Protein AF-A0A6L7CKC7-F1 (afdb_monomer)

Nearest PDB structures (foldseek):
  1kqf-assembly1_A  TM=9.966E-01  e=2.254E-31  Escherichia coli
  8rcb-assembly1_A  TM=9.255E-01  e=4.223E-20  Nitratidesulfovibrio vulgaris str. Hildenborough
  8cm4-assembly2_C  TM=9.228E-01  e=5.880E-20  Nitratidesulfovibrio vulgaris str. Hildenborough
  8cm7-assembly1_A  TM=9.023E-01  e=2.038E-20  Nitratidesulfovibrio vulgaris str. Hildenborough
  1h0h-assembly2_K  TM=8.944E-01  e=2.881E-19  Megalodesulfovibrio gigas

Structure (mmCIF, N/CA/C/O backbone):
data_AF-A0A6L7CKC7-F1
#
_entry.id   AF-A0A6L7CKC7-F1
#
loop_
_atom_site.group_PDB
_atom_site.id
_atom_site.type_symbol
_atom_site.label_atom_id
_atom_site.label_alt_id
_atom_site.label_comp_id
_atom_site.label_asym_id
_atom_site.label_entity_id
_atom_site.label_seq_id
_atom_site.pdbx_PDB_ins_code
_atom_site.Cartn_x
_atom_site.Cartn_y
_atom_site.Cartn_z
_atom_site.occupancy
_atom_site.B_iso_or_equiv
_atom_site.auth_seq_id
_atom_site.auth_comp_id
_atom_site.auth_asym_id
_atom_site.auth_atom_id
_atom_site.pdbx_PDB_model_num
ATOM 1 N N . LEU A 1 1 ? 11.667 -8.398 -21.902 1.00 97.88 1 LEU A N 1
ATOM 2 C CA . LEU A 1 1 ? 11.825 -8.465 -20.432 1.00 97.88 1 LEU A CA 1
ATOM 3 C C . LEU A 1 1 ? 12.044 -7.050 -19.917 1.00 97.88 1 LEU A C 1
ATOM 5 O O . LEU A 1 1 ? 12.868 -6.344 -20.479 1.00 97.88 1 LEU A O 1
ATOM 9 N N . VAL A 1 2 ? 11.316 -6.641 -18.880 1.00 98.56 2 VAL A N 1
ATOM 10 C CA . VAL A 1 2 ? 11.579 -5.391 -18.152 1.00 98.56 2 VAL A CA 1
ATOM 11 C C . VAL A 1 2 ? 11.921 -5.775 -16.718 1.00 98.56 2 VAL A C 1
ATOM 13 O O . VAL A 1 2 ? 11.152 -6.506 -16.098 1.00 98.56 2 VAL A O 1
ATOM 16 N N . THR A 1 3 ? 13.068 -5.329 -16.214 1.00 98.50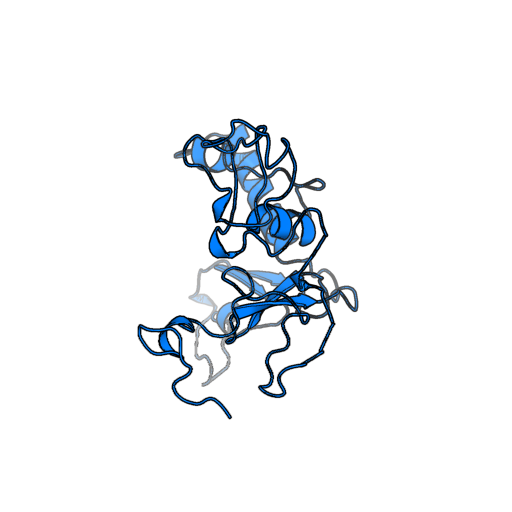 3 THR A N 1
ATOM 17 C CA . THR A 1 3 ? 13.467 -5.499 -14.810 1.00 98.50 3 THR A CA 1
ATOM 18 C C . THR A 1 3 ? 13.533 -4.135 -14.139 1.00 98.50 3 THR A C 1
ATOM 20 O O . THR A 1 3 ? 14.127 -3.215 -14.706 1.00 98.50 3 THR A O 1
ATOM 23 N N . ILE A 1 4 ? 12.950 -4.025 -12.949 1.00 98.75 4 ILE A N 1
ATOM 24 C CA . ILE A 1 4 ? 12.960 -2.828 -12.105 1.00 98.75 4 ILE A CA 1
ATOM 25 C C . ILE A 1 4 ? 13.600 -3.254 -10.786 1.00 98.75 4 ILE A C 1
ATOM 27 O O . ILE A 1 4 ? 13.069 -4.150 -10.135 1.00 98.75 4 ILE A O 1
ATOM 31 N N . ASP A 1 5 ? 14.781 -2.723 -10.478 1.00 98.69 5 ASP A N 1
ATOM 32 C CA . ASP A 1 5 ? 15.556 -3.123 -9.298 1.00 98.69 5 ASP A CA 1
ATOM 33 C C . ASP A 1 5 ? 16.598 -2.037 -8.951 1.00 98.69 5 ASP A C 1
ATOM 35 O O . ASP A 1 5 ? 17.161 -1.429 -9.876 1.00 98.69 5 ASP A O 1
ATOM 39 N N . PRO A 1 6 ? 16.904 -1.789 -7.661 1.00 98.44 6 PRO A N 1
ATOM 40 C CA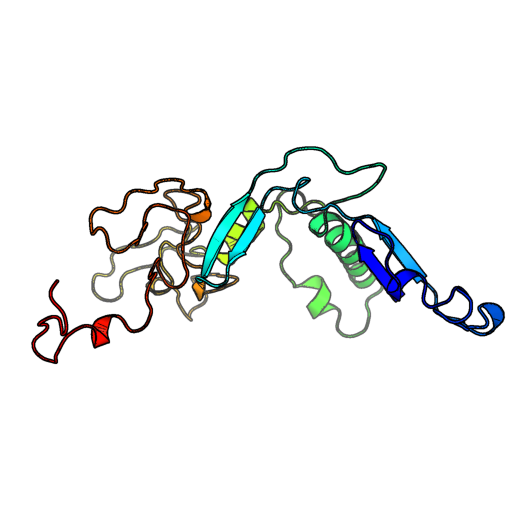 . PRO A 1 6 ? 18.003 -0.902 -7.271 1.00 98.44 6 PRO A CA 1
ATOM 41 C C . PRO A 1 6 ? 19.392 -1.497 -7.550 1.00 98.44 6 PRO A C 1
ATOM 43 O O . PRO A 1 6 ? 20.401 -0.791 -7.488 1.00 98.44 6 PRO A O 1
ATOM 46 N N . LEU A 1 7 ? 19.478 -2.797 -7.841 1.00 98.38 7 LEU A N 1
ATOM 47 C CA . LEU A 1 7 ? 20.713 -3.532 -8.069 1.00 98.38 7 LEU A CA 1
ATOM 48 C C . LEU A 1 7 ? 20.710 -4.260 -9.412 1.00 98.38 7 LEU A C 1
ATOM 50 O O . LEU A 1 7 ? 19.709 -4.429 -10.107 1.00 98.38 7 LEU A O 1
ATOM 54 N N . ASN A 1 8 ? 21.899 -4.721 -9.788 1.00 96.75 8 ASN A N 1
ATOM 55 C CA . ASN A 1 8 ? 22.028 -5.634 -10.903 1.00 96.75 8 ASN A CA 1
ATOM 56 C C . ASN A 1 8 ? 21.730 -7.066 -10.440 1.00 96.75 8 ASN A C 1
ATOM 58 O O . ASN A 1 8 ? 22.310 -7.515 -9.456 1.00 96.75 8 ASN A O 1
ATOM 62 N N . THR A 1 9 ? 20.875 -7.785 -11.168 1.00 98.38 9 THR A N 1
ATOM 63 C CA . THR A 1 9 ? 20.434 -9.142 -10.800 1.00 98.38 9 THR A CA 1
ATOM 64 C C . THR A 1 9 ? 20.727 -10.154 -11.899 1.00 98.38 9 THR A C 1
ATOM 66 O O . THR A 1 9 ? 20.792 -9.802 -13.084 1.00 98.38 9 THR A O 1
ATOM 69 N N . GLU A 1 10 ? 20.856 -11.428 -11.535 1.00 98.31 10 GLU A N 1
ATOM 70 C CA . GLU A 1 10 ? 21.067 -12.540 -12.467 1.00 98.31 10 GLU A CA 1
ATOM 71 C C . GLU A 1 10 ? 19.954 -12.591 -13.519 1.00 98.31 10 GLU A C 1
ATOM 73 O O . GLU A 1 10 ? 20.234 -12.700 -14.710 1.00 98.31 10 GLU A O 1
ATOM 78 N N . THR A 1 11 ? 18.696 -12.386 -13.114 1.00 98.56 11 THR A N 1
ATOM 79 C CA . THR A 1 11 ? 17.549 -12.313 -14.033 1.00 98.56 11 THR A CA 1
ATOM 80 C C . THR A 1 11 ? 17.728 -11.233 -15.099 1.00 98.56 11 THR A C 1
ATOM 82 O O . THR A 1 11 ? 17.408 -11.468 -16.261 1.00 98.56 11 THR A O 1
ATOM 85 N N . SER A 1 12 ? 18.261 -10.056 -14.754 1.00 97.94 12 SER A N 1
ATOM 86 C CA . SER A 1 12 ? 18.478 -8.977 -15.733 1.00 97.94 12 SER A CA 1
ATOM 87 C C . SER A 1 12 ? 19.626 -9.257 -16.717 1.00 97.94 12 SER A C 1
ATOM 89 O O . SER A 1 12 ? 19.651 -8.693 -17.814 1.00 97.94 12 SER A O 1
ATOM 91 N N . ASN A 1 13 ? 20.547 -10.160 -16.360 1.00 98.06 13 ASN A N 1
ATOM 92 C CA . ASN A 1 13 ? 21.709 -10.535 -17.173 1.00 98.06 13 ASN A CA 1
ATOM 93 C C . ASN A 1 13 ? 21.667 -11.998 -17.628 1.00 98.06 13 ASN A C 1
ATOM 95 O O . ASN A 1 13 ? 22.692 -12.523 -18.048 1.00 98.06 13 ASN A O 1
ATOM 99 N N . PHE A 1 14 ? 20.500 -12.654 -17.608 1.00 98.31 14 PHE A N 1
ATOM 100 C CA . PHE A 1 14 ? 20.374 -14.072 -17.978 1.00 98.31 14 PHE A CA 1
ATOM 101 C C . PHE A 1 14 ? 20.920 -14.377 -19.386 1.00 98.31 14 PHE A C 1
ATOM 103 O O . PHE A 1 14 ? 21.292 -15.508 -19.688 1.00 98.31 14 PHE A O 1
ATOM 110 N N . TRP A 1 15 ? 20.960 -13.359 -20.250 1.00 98.19 15 TRP A N 1
ATOM 111 C CA . TRP A 1 15 ? 21.452 -13.423 -21.620 1.00 98.19 15 TRP A CA 1
ATOM 112 C C . TRP A 1 15 ? 22.981 -13.334 -21.745 1.00 98.19 15 TRP A C 1
ATOM 114 O O . TRP A 1 15 ? 23.503 -13.596 -22.827 1.00 98.19 15 TRP A O 1
ATOM 124 N N . GLN A 1 16 ? 23.707 -12.965 -20.685 1.00 98.25 16 GLN A N 1
ATOM 125 C CA . GLN A 1 16 ? 25.168 -12.841 -20.668 1.00 98.25 16 GLN A CA 1
ATOM 126 C C . GLN A 1 16 ? 25.823 -14.138 -20.198 1.00 98.25 16 GLN A C 1
ATOM 128 O O . GLN A 1 16 ? 25.405 -14.728 -19.203 1.00 98.25 16 GLN A O 1
ATOM 133 N N . ASN A 1 17 ? 26.883 -14.566 -20.882 1.00 98.25 17 ASN A N 1
ATOM 134 C CA . ASN A 1 17 ? 27.680 -15.702 -20.433 1.00 98.25 17 ASN A CA 1
ATOM 135 C C . ASN A 1 17 ? 28.517 -15.330 -19.195 1.00 98.25 17 ASN A C 1
ATOM 137 O O . ASN A 1 17 ? 29.247 -14.339 -19.225 1.00 98.25 17 ASN A O 1
ATOM 141 N N . HIS A 1 18 ? 28.455 -16.152 -18.146 1.00 97.94 18 HIS A N 1
ATOM 142 C CA . HIS A 1 18 ? 29.279 -16.022 -16.937 1.00 97.94 18 HIS A CA 1
ATOM 143 C C . HIS A 1 18 ? 30.016 -17.332 -16.594 1.00 97.94 18 HIS A C 1
ATOM 145 O O . HIS A 1 18 ? 30.118 -17.719 -15.429 1.00 97.94 18 HIS A O 1
ATOM 151 N N . GLY A 1 19 ? 30.527 -18.038 -17.609 1.00 97.62 19 GLY A N 1
ATOM 152 C CA . GLY A 1 19 ? 31.180 -19.339 -17.441 1.00 97.62 19 GLY A CA 1
ATOM 153 C C . GLY A 1 19 ? 30.219 -20.385 -16.873 1.00 97.62 19 GLY A C 1
ATOM 154 O O . GLY A 1 19 ? 29.032 -20.361 -17.183 1.00 97.62 19 GLY A O 1
ATOM 155 N N . GLU A 1 20 ? 30.712 -21.262 -15.996 1.00 97.31 20 GLU A N 1
ATOM 156 C CA . GLU A 1 20 ? 29.914 -22.338 -15.378 1.00 97.31 20 GLU A CA 1
ATOM 157 C C . GLU A 1 20 ? 28.688 -21.830 -14.595 1.00 97.31 20 GLU A C 1
ATOM 159 O O . GLU A 1 20 ? 27.729 -22.571 -14.396 1.00 97.31 20 GLU A O 1
ATOM 164 N N . LEU A 1 21 ? 28.694 -20.564 -14.164 1.00 97.31 21 LEU A N 1
ATOM 165 C CA . LEU A 1 21 ? 27.592 -19.962 -13.411 1.00 97.31 21 LEU A CA 1
ATOM 166 C C . LEU A 1 21 ? 26.420 -19.528 -14.307 1.00 97.31 21 LEU A C 1
ATOM 168 O O . LEU A 1 21 ? 25.300 -19.416 -13.815 1.00 97.31 21 LEU A O 1
ATOM 172 N N . ASN A 1 22 ? 26.664 -19.282 -15.601 1.00 98.25 22 ASN A N 1
ATOM 173 C CA . ASN A 1 22 ? 25.624 -19.044 -16.606 1.00 98.25 22 ASN A CA 1
ATOM 174 C C . ASN A 1 22 ? 26.180 -19.298 -18.018 1.00 98.25 22 ASN A C 1
ATOM 176 O O . ASN A 1 22 ? 26.567 -18.364 -18.729 1.00 98.25 22 ASN A O 1
ATOM 180 N N . GLU A 1 23 ? 26.264 -20.565 -18.419 1.00 97.94 23 GLU A N 1
ATOM 181 C CA . GLU A 1 23 ? 26.871 -20.959 -19.692 1.00 97.94 23 GLU A CA 1
ATOM 182 C C . GLU A 1 23 ? 25.868 -20.813 -20.852 1.00 97.94 23 GLU A C 1
ATOM 184 O O . GLU A 1 23 ? 25.226 -21.770 -21.284 1.00 97.94 23 GLU A O 1
ATOM 189 N N . VAL A 1 24 ? 25.709 -19.583 -21.352 1.00 98.25 24 VAL A N 1
ATOM 190 C CA . VAL A 1 24 ? 24.792 -19.242 -22.456 1.00 98.25 24 VAL A CA 1
ATOM 191 C C . VAL A 1 24 ? 25.519 -18.656 -23.667 1.00 98.25 24 VAL A C 1
ATOM 193 O O . VAL A 1 24 ? 26.603 -18.090 -23.549 1.00 98.25 24 VAL A O 1
ATOM 196 N N . ASP A 1 25 ? 24.906 -18.755 -24.845 1.00 98.12 25 ASP A N 1
ATOM 197 C CA . ASP A 1 25 ? 25.359 -18.086 -26.070 1.00 98.12 25 ASP A CA 1
ATOM 198 C C . ASP A 1 25 ? 24.459 -16.877 -26.349 1.00 98.12 25 ASP A C 1
ATOM 200 O O . ASP A 1 25 ? 23.350 -17.023 -26.872 1.00 98.12 25 ASP A O 1
ATOM 204 N N . SER A 1 26 ? 24.936 -15.679 -25.998 1.00 97.88 26 SER A N 1
ATOM 205 C CA . SER A 1 26 ? 24.170 -14.433 -26.119 1.00 97.88 26 SER A CA 1
ATOM 206 C C . SER A 1 26 ? 23.656 -14.181 -27.538 1.00 97.88 26 SER A C 1
ATOM 208 O O . SER A 1 26 ? 22.572 -13.629 -27.699 1.00 97.88 26 SER A O 1
ATOM 210 N N . SER A 1 27 ? 24.377 -14.630 -28.574 1.00 98.12 27 SER A N 1
ATOM 211 C CA . SER A 1 27 ? 23.975 -14.420 -29.974 1.00 98.12 27 SER A CA 1
ATOM 212 C C . SER A 1 27 ? 22.686 -15.159 -30.352 1.00 98.12 27 SER A C 1
ATOM 214 O O . SER A 1 27 ? 21.996 -14.776 -31.297 1.00 98.12 27 SER A O 1
ATOM 216 N N . LYS A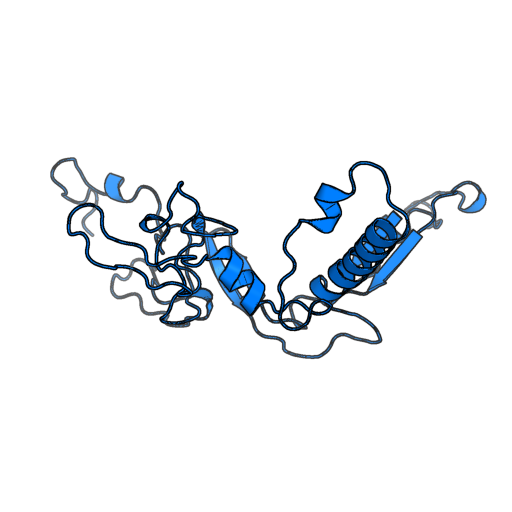 1 28 ? 22.331 -16.203 -29.593 1.00 98.56 28 LYS A N 1
ATOM 217 C CA . LYS A 1 28 ? 21.124 -17.009 -29.803 1.00 98.56 28 LYS A CA 1
ATOM 218 C C . LYS A 1 28 ? 19.924 -16.509 -29.001 1.00 98.56 28 LYS A C 1
ATOM 220 O O . LYS A 1 28 ? 18.818 -17.000 -29.215 1.00 98.56 28 LYS A O 1
ATOM 225 N N . ILE A 1 29 ? 20.102 -15.524 -28.122 1.00 98.56 29 ILE A N 1
ATOM 226 C CA . ILE A 1 29 ? 19.041 -15.009 -27.253 1.00 98.56 29 ILE A CA 1
ATOM 227 C C . ILE A 1 29 ? 18.474 -13.727 -27.860 1.00 98.56 29 ILE A C 1
ATOM 229 O O . ILE A 1 29 ? 19.135 -12.698 -27.903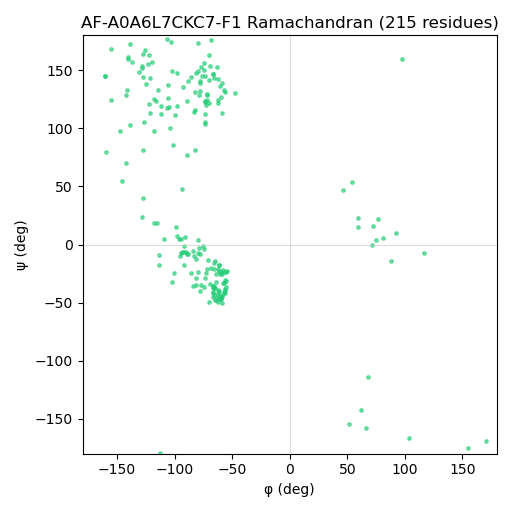 1.00 98.56 29 ILE A O 1
ATOM 233 N N . GLN A 1 30 ? 17.227 -13.798 -28.326 1.00 98.44 30 GLN A N 1
ATOM 234 C CA . GLN A 1 30 ? 16.556 -12.699 -29.040 1.00 98.44 30 GLN A CA 1
ATOM 235 C C . GLN A 1 30 ? 15.698 -11.808 -28.128 1.00 98.44 30 GLN A C 1
ATOM 237 O O . GLN A 1 30 ? 14.964 -10.945 -28.602 1.00 98.44 30 GLN A O 1
ATOM 242 N N . THR A 1 31 ? 15.727 -12.041 -26.816 1.00 98.69 31 THR A N 1
ATOM 243 C CA . THR A 1 31 ? 14.909 -11.296 -25.858 1.00 98.69 31 THR A CA 1
ATOM 244 C C . THR A 1 31 ? 15.404 -9.859 -25.737 1.00 98.69 31 THR A C 1
ATOM 246 O O . THR A 1 31 ? 16.534 -9.627 -25.322 1.00 98.69 31 THR A O 1
ATOM 249 N N . GLU A 1 32 ? 14.536 -8.888 -26.007 1.00 98.75 32 GLU A N 1
ATOM 250 C CA . GLU A 1 32 ? 14.800 -7.487 -25.674 1.00 98.75 32 GLU A CA 1
ATOM 251 C C . GLU A 1 32 ? 14.712 -7.287 -24.152 1.00 98.75 32 GLU A C 1
ATOM 253 O O . GLU A 1 32 ? 13.730 -7.700 -23.520 1.00 98.75 32 GLU A O 1
ATOM 258 N N . VAL A 1 33 ? 15.739 -6.682 -23.548 1.00 98.44 33 VAL A N 1
ATOM 259 C CA . VAL A 1 33 ? 15.832 -6.472 -22.096 1.00 98.44 33 VAL A CA 1
ATOM 260 C C . VAL A 1 33 ? 15.975 -4.985 -21.781 1.00 98.44 33 VAL A C 1
ATOM 262 O O . VAL A 1 33 ? 16.948 -4.353 -22.182 1.00 98.44 33 VAL A O 1
ATOM 265 N N . PHE A 1 34 ? 15.034 -4.450 -21.002 1.00 98.62 34 PHE A N 1
ATOM 266 C CA . PHE A 1 34 ? 15.116 -3.120 -20.399 1.00 98.62 34 PHE A CA 1
ATOM 267 C C . PHE A 1 34 ? 15.403 -3.263 -18.905 1.00 98.62 34 PHE A C 1
ATOM 269 O O . PHE A 1 34 ? 14.658 -3.948 -18.202 1.00 98.62 34 PHE A O 1
ATOM 276 N N . ARG A 1 35 ? 16.457 -2.604 -18.415 1.00 98.44 35 ARG A N 1
ATOM 277 C CA . ARG A 1 35 ? 16.793 -2.548 -16.987 1.00 98.44 35 ARG A CA 1
ATOM 278 C C . ARG A 1 35 ? 16.594 -1.126 -16.480 1.00 98.44 35 ARG A C 1
ATOM 280 O O . ARG A 1 35 ? 17.304 -0.221 -16.914 1.00 98.44 35 ARG A O 1
ATOM 287 N N . LEU A 1 36 ? 15.607 -0.941 -15.611 1.00 98.62 36 LEU A N 1
ATOM 288 C CA . LEU A 1 36 ? 15.198 0.353 -15.077 1.00 98.62 36 LEU A CA 1
ATOM 289 C C . LEU A 1 36 ? 15.664 0.443 -13.614 1.00 98.62 36 LEU A C 1
ATOM 291 O O . LEU A 1 36 ? 15.246 -0.396 -12.817 1.00 98.62 36 LEU A O 1
ATOM 295 N N . PRO A 1 37 ? 16.553 1.386 -13.261 1.00 98.62 37 PRO A N 1
ATOM 296 C CA . PRO A 1 37 ? 17.046 1.505 -11.895 1.00 98.62 37 PRO A CA 1
ATOM 297 C C . PRO A 1 37 ? 15.959 2.094 -10.991 1.00 98.62 37 PRO A C 1
ATOM 299 O O . PRO A 1 37 ? 15.465 3.188 -11.275 1.00 98.62 37 PRO A O 1
ATOM 302 N N . SER A 1 38 ? 15.606 1.382 -9.921 1.00 98.75 38 SER A N 1
ATOM 303 C CA . SER A 1 38 ? 14.702 1.890 -8.885 1.00 98.75 38 SER A CA 1
ATOM 304 C C . SER A 1 38 ? 15.446 2.311 -7.617 1.00 98.75 38 SER A C 1
ATOM 306 O O . SER A 1 38 ? 16.663 2.157 -7.494 1.00 98.75 38 SER A O 1
ATOM 308 N N . THR A 1 39 ? 14.701 2.894 -6.695 1.00 98.69 39 THR A N 1
ATOM 309 C CA . THR A 1 39 ? 15.075 3.195 -5.311 1.00 98.69 39 THR A CA 1
ATOM 310 C C . THR A 1 39 ? 15.202 1.935 -4.447 1.00 98.69 39 THR A C 1
ATOM 312 O O . THR A 1 39 ? 14.686 0.859 -4.755 1.00 98.69 39 THR A O 1
ATOM 315 N N . CYS A 1 40 ? 15.870 2.073 -3.302 1.00 98.44 40 CYS A N 1
ATOM 316 C CA . CYS A 1 40 ? 15.806 1.120 -2.196 1.00 98.44 40 CYS A CA 1
ATOM 317 C C . CYS A 1 40 ? 14.992 1.670 -1.007 1.00 98.44 40 CYS A C 1
ATOM 319 O O . CYS A 1 40 ? 14.583 2.828 -0.978 1.00 98.44 40 CYS A O 1
ATOM 321 N N . PHE A 1 41 ? 14.805 0.851 0.036 1.00 97.94 41 PHE A N 1
ATOM 322 C CA . PHE A 1 41 ? 13.994 1.190 1.220 1.00 97.94 41 PHE A CA 1
ATOM 323 C C . PHE A 1 41 ? 14.387 2.497 1.940 1.00 97.94 41 PHE A C 1
ATOM 325 O O . PHE A 1 41 ? 13.591 3.039 2.702 1.00 97.94 41 PHE A O 1
ATOM 332 N N . ALA A 1 42 ? 15.628 2.965 1.777 1.00 98.44 42 ALA A N 1
ATOM 333 C CA . ALA A 1 42 ? 16.139 4.167 2.435 1.00 98.44 42 ALA A CA 1
ATOM 334 C C . ALA A 1 42 ? 15.869 5.455 1.637 1.00 98.44 42 ALA A C 1
ATOM 336 O O . ALA A 1 42 ? 16.129 6.551 2.137 1.00 98.44 42 ALA A O 1
ATOM 337 N N . GLU A 1 43 ? 15.375 5.340 0.406 1.00 98.56 43 GLU A N 1
ATOM 338 C CA . GLU A 1 43 ? 15.275 6.440 -0.560 1.00 98.56 43 GLU A CA 1
ATOM 339 C C . GLU A 1 43 ? 13.826 6.890 -0.796 1.00 98.56 43 GLU A C 1
ATOM 341 O O . GLU A 1 43 ? 13.569 7.803 -1.581 1.00 98.56 43 GLU A O 1
ATOM 346 N N . GLU A 1 44 ? 12.886 6.308 -0.046 1.00 97.94 44 GLU A N 1
ATOM 347 C CA . GLU A 1 44 ? 11.457 6.602 -0.089 1.00 97.94 44 GLU A CA 1
ATOM 348 C C . GLU A 1 44 ? 10.834 6.612 1.310 1.00 97.94 44 GLU A C 1
ATOM 350 O O . GLU A 1 44 ? 11.365 6.061 2.274 1.00 97.94 44 GLU A O 1
ATOM 355 N N . ASN A 1 45 ? 9.681 7.263 1.424 1.00 97.50 45 ASN A N 1
ATOM 356 C CA . ASN A 1 45 ? 8.742 7.091 2.526 1.00 97.50 45 ASN A CA 1
ATOM 357 C C . ASN A 1 45 ? 7.641 6.122 2.099 1.00 97.50 45 ASN A C 1
ATOM 359 O O . ASN A 1 45 ? 7.224 6.107 0.946 1.00 97.50 45 ASN A O 1
ATOM 363 N N . GLY A 1 46 ? 7.124 5.342 3.041 1.00 98.44 46 GLY A N 1
ATOM 364 C CA . GLY A 1 46 ? 6.088 4.360 2.753 1.00 98.44 46 GLY A CA 1
ATOM 365 C C . GLY A 1 46 ? 5.823 3.443 3.932 1.00 98.44 46 GLY A C 1
ATOM 366 O O . GLY A 1 46 ? 6.302 3.672 5.044 1.00 98.44 46 GLY A O 1
ATOM 367 N N . SER A 1 47 ? 5.056 2.380 3.696 1.00 98.69 47 SER A N 1
ATOM 368 C CA . SER A 1 47 ? 4.747 1.390 4.729 1.00 98.69 47 SER A CA 1
ATOM 369 C C . SER A 1 47 ? 5.052 -0.027 4.278 1.00 98.69 47 SER A C 1
ATOM 371 O O . SER A 1 47 ? 4.827 -0.383 3.126 1.00 98.69 47 SER A O 1
ATOM 373 N N . ILE A 1 48 ? 5.522 -0.844 5.218 1.00 98.75 48 ILE A N 1
ATOM 374 C CA . ILE A 1 48 ? 5.680 -2.290 5.045 1.00 98.75 48 ILE A CA 1
ATOM 375 C C . ILE A 1 48 ? 4.998 -3.023 6.197 1.00 98.75 48 ILE A C 1
ATOM 377 O O . ILE A 1 48 ? 4.890 -2.499 7.310 1.00 98.75 48 ILE A O 1
ATOM 381 N N . VAL A 1 49 ? 4.536 -4.245 5.932 1.00 98.75 49 VAL A N 1
ATOM 382 C CA . VAL A 1 49 ? 3.823 -5.071 6.911 1.00 98.75 49 VAL A CA 1
ATOM 383 C C . VAL A 1 49 ? 4.739 -6.172 7.422 1.00 98.75 49 VAL A C 1
ATOM 385 O O . VAL A 1 49 ? 5.179 -7.019 6.649 1.00 98.75 49 VAL A O 1
ATOM 388 N N . ASN A 1 50 ? 5.021 -6.189 8.725 1.00 98.75 50 ASN A N 1
ATOM 389 C CA . ASN A 1 50 ? 5.816 -7.269 9.314 1.00 98.75 50 ASN A CA 1
ATOM 390 C C . ASN A 1 50 ? 4.977 -8.539 9.569 1.00 98.75 50 ASN A C 1
ATOM 392 O O . ASN A 1 50 ? 3.748 -8.537 9.476 1.00 98.75 50 ASN A O 1
ATOM 396 N N . SER A 1 51 ? 5.636 -9.625 9.985 1.00 98.69 51 SER A N 1
ATOM 397 C CA . SER A 1 51 ? 4.964 -10.898 10.302 1.00 98.69 51 SER A CA 1
ATOM 398 C C . SER A 1 51 ? 3.918 -10.791 11.425 1.00 98.69 51 SER A C 1
ATOM 400 O O . SER A 1 51 ? 2.998 -11.603 11.489 1.00 98.69 51 SER A O 1
ATOM 402 N N . GLY A 1 52 ? 4.039 -9.793 12.305 1.00 98.62 52 GLY A N 1
ATOM 403 C CA . GLY A 1 52 ? 3.067 -9.483 13.356 1.00 98.62 52 GLY A CA 1
ATOM 404 C C . GLY A 1 52 ? 1.844 -8.703 12.866 1.00 98.62 52 GLY A C 1
ATOM 405 O O . GLY A 1 52 ? 0.998 -8.353 13.689 1.00 98.62 52 G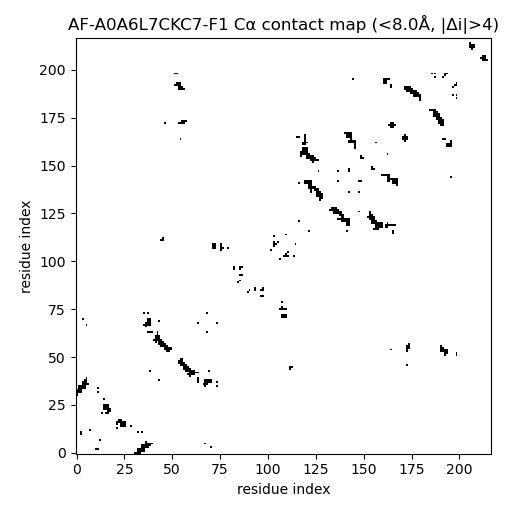LY A O 1
ATOM 406 N N . ARG A 1 53 ? 1.738 -8.452 11.551 1.00 98.81 53 ARG A N 1
ATOM 407 C CA . ARG A 1 53 ? 0.697 -7.660 10.871 1.00 98.81 53 ARG A CA 1
ATOM 408 C C . ARG A 1 53 ? 0.796 -6.152 11.095 1.00 98.81 53 ARG A C 1
ATOM 410 O O . ARG A 1 53 ? -0.168 -5.437 10.831 1.00 98.81 53 ARG A O 1
ATOM 417 N N . TRP A 1 54 ? 1.930 -5.650 11.581 1.00 98.88 54 TRP A N 1
ATOM 418 C CA . TRP A 1 54 ? 2.105 -4.222 11.844 1.00 98.88 54 TRP A CA 1
ATOM 419 C C . TRP A 1 54 ? 2.465 -3.519 10.543 1.00 98.88 54 TRP A C 1
ATOM 421 O O . TRP A 1 54 ? 3.524 -3.792 9.980 1.00 98.88 54 TRP A O 1
ATOM 431 N N . LEU A 1 55 ? 1.591 -2.622 10.089 1.00 98.88 55 LEU A N 1
ATOM 432 C CA . LEU A 1 55 ? 1.886 -1.631 9.063 1.00 98.88 55 LEU A CA 1
ATOM 433 C C . LEU A 1 55 ? 2.769 -0.576 9.716 1.00 98.88 55 LEU A C 1
ATOM 435 O O . LEU A 1 55 ? 2.316 0.134 10.617 1.00 98.88 55 LEU A O 1
ATOM 439 N N . GLN A 1 56 ? 4.024 -0.504 9.289 1.00 98.88 56 GLN A N 1
ATOM 440 C CA . GLN A 1 56 ? 5.018 0.392 9.866 1.00 98.88 56 GLN A CA 1
ATOM 441 C C . GLN A 1 56 ? 5.468 1.400 8.823 1.00 98.88 56 GLN A C 1
ATOM 443 O O . GLN A 1 56 ? 5.949 1.009 7.758 1.00 98.88 56 GLN A O 1
ATOM 448 N N . TRP A 1 57 ? 5.316 2.681 9.150 1.00 98.88 57 TRP A N 1
ATOM 449 C CA . TRP A 1 57 ? 5.788 3.767 8.305 1.00 98.88 57 TRP A CA 1
ATOM 450 C C . TRP A 1 57 ? 7.304 3.954 8.438 1.00 98.88 57 TRP A C 1
ATOM 452 O O . TRP A 1 57 ? 7.850 3.871 9.542 1.00 98.88 57 TRP A O 1
ATOM 462 N N . HIS A 1 58 ? 7.971 4.234 7.324 1.00 98.81 58 HIS A N 1
ATOM 463 C CA . HIS A 1 58 ? 9.363 4.672 7.272 1.00 98.81 58 HIS A CA 1
ATOM 464 C C . HIS A 1 58 ? 9.483 5.965 6.459 1.00 98.81 58 HIS A C 1
ATOM 466 O O . HIS A 1 58 ? 8.561 6.359 5.744 1.00 98.81 58 HIS A O 1
ATOM 472 N N . TRP A 1 59 ? 10.617 6.645 6.609 1.00 98.69 59 TRP A N 1
ATOM 473 C CA . TRP A 1 59 ? 10.877 7.946 6.003 1.00 98.69 59 TRP A CA 1
ATOM 474 C C . TRP A 1 59 ? 12.112 7.869 5.117 1.00 98.69 59 TRP A C 1
ATOM 476 O O . TRP A 1 59 ? 13.096 7.228 5.492 1.00 98.69 59 TRP A O 1
ATOM 486 N N . LYS A 1 60 ? 12.061 8.594 4.000 1.00 98.50 60 LYS A N 1
ATOM 487 C CA . LYS A 1 60 ? 13.187 8.803 3.097 1.00 98.50 60 LYS A CA 1
ATOM 488 C C . LYS A 1 60 ? 14.377 9.408 3.845 1.00 98.50 60 LYS A C 1
ATOM 490 O O . LYS A 1 60 ? 14.226 10.394 4.567 1.00 98.50 60 LYS A O 1
ATOM 495 N N . GLY A 1 61 ? 15.555 8.820 3.657 1.00 98.44 61 GLY A N 1
ATOM 496 C CA . GLY A 1 61 ? 16.820 9.279 4.231 1.00 98.44 61 GLY A CA 1
ATOM 497 C C . GLY A 1 61 ? 17.717 10.030 3.243 1.00 98.44 61 GLY A C 1
ATOM 498 O O . GLY A 1 61 ? 18.441 10.932 3.659 1.00 98.44 61 GLY A O 1
ATOM 499 N N . ALA A 1 62 ? 17.672 9.679 1.956 1.00 98.12 62 ALA A N 1
ATOM 500 C CA . ALA A 1 62 ? 18.454 10.312 0.892 1.00 98.12 62 ALA A CA 1
ATOM 501 C C . ALA A 1 62 ? 17.771 10.150 -0.476 1.00 98.12 62 ALA A C 1
ATOM 503 O O . ALA A 1 62 ? 16.822 9.383 -0.607 1.00 98.12 62 ALA A O 1
ATOM 504 N N . ASP A 1 63 ? 18.253 10.873 -1.486 1.00 98.19 63 ASP A N 1
ATOM 505 C CA . ASP A 1 63 ? 17.883 10.624 -2.881 1.00 98.19 63 ASP A CA 1
ATOM 506 C C . ASP A 1 63 ? 18.617 9.397 -3.435 1.00 98.19 63 ASP A C 1
ATOM 508 O O . ASP A 1 63 ? 19.724 9.070 -2.998 1.00 98.19 63 ASP A O 1
ATOM 512 N N . ALA A 1 64 ? 18.001 8.742 -4.419 1.00 97.94 64 ALA A N 1
ATOM 513 C CA . ALA A 1 64 ? 18.564 7.575 -5.083 1.00 97.94 64 ALA A CA 1
ATOM 514 C C . ALA A 1 64 ? 19.782 7.933 -5.957 1.00 97.94 64 ALA A C 1
ATOM 516 O O . ALA A 1 64 ? 19.901 9.060 -6.452 1.00 97.94 64 ALA A O 1
ATOM 517 N N . PRO A 1 65 ? 20.712 6.990 -6.187 1.00 97.81 65 PRO A N 1
ATOM 518 C CA . PRO A 1 65 ? 21.904 7.255 -6.978 1.00 97.81 65 PRO A CA 1
ATOM 519 C C . PRO A 1 65 ? 21.596 7.436 -8.474 1.00 97.81 65 PRO A C 1
ATOM 521 O O . PRO A 1 65 ? 20.831 6.693 -9.090 1.00 97.81 65 PRO A O 1
ATOM 524 N N . GLY A 1 66 ? 22.304 8.374 -9.105 1.00 97.81 66 GLY A N 1
ATOM 525 C CA . GLY A 1 66 ? 22.295 8.544 -10.557 1.00 97.81 66 GLY A CA 1
ATOM 526 C C . GLY A 1 66 ? 20.947 9.027 -11.095 1.00 97.81 66 GLY A C 1
ATOM 527 O O . GLY A 1 66 ? 20.570 10.169 -10.866 1.00 97.81 66 GLY A O 1
ATOM 528 N N . ILE A 1 67 ? 20.280 8.173 -11.874 1.00 97.88 67 ILE A N 1
ATOM 529 C CA . ILE A 1 67 ? 18.983 8.457 -12.516 1.00 97.88 67 ILE A CA 1
ATOM 530 C C . ILE A 1 67 ? 17.881 7.501 -12.038 1.00 97.88 67 ILE A C 1
ATOM 532 O O . ILE A 1 67 ? 16.896 7.299 -12.747 1.00 97.88 67 ILE A O 1
ATOM 536 N N . ALA A 1 68 ? 18.095 6.845 -10.894 1.00 98.56 68 ALA A N 1
ATOM 537 C CA . ALA A 1 68 ? 17.099 5.976 -10.289 1.00 98.56 68 ALA A CA 1
ATOM 538 C C . ALA A 1 68 ? 15.840 6.772 -9.918 1.00 98.56 68 ALA A C 1
ATOM 540 O O . ALA A 1 68 ? 15.928 7.924 -9.492 1.00 98.56 68 ALA A O 1
ATOM 541 N N . LEU A 1 69 ? 14.681 6.145 -10.104 1.00 98.31 69 LEU A N 1
ATOM 542 C CA . LEU A 1 69 ? 13.366 6.708 -9.796 1.00 98.31 69 LEU A CA 1
ATOM 543 C C . LEU A 1 69 ? 12.638 5.804 -8.807 1.00 98.31 69 LEU A C 1
ATOM 545 O O . LEU A 1 69 ? 12.989 4.633 -8.665 1.00 98.31 69 LEU A O 1
ATOM 549 N N . THR A 1 70 ? 11.598 6.326 -8.166 1.00 98.44 70 THR A N 1
ATOM 550 C CA . THR A 1 70 ? 10.740 5.490 -7.324 1.00 98.44 70 THR A CA 1
ATOM 551 C C . THR A 1 70 ? 10.030 4.408 -8.142 1.00 98.44 70 THR A C 1
ATOM 553 O O . THR A 1 70 ? 9.740 4.599 -9.331 1.00 98.44 70 THR A O 1
ATOM 556 N N . ASP A 1 71 ? 9.687 3.275 -7.523 1.00 98.69 71 ASP A N 1
ATOM 557 C CA . ASP A 1 71 ? 8.880 2.238 -8.192 1.00 98.69 71 ASP A CA 1
ATOM 558 C C . ASP A 1 71 ? 7.550 2.819 -8.715 1.00 98.69 71 ASP A C 1
ATOM 560 O O . ASP A 1 71 ? 7.106 2.511 -9.829 1.00 98.69 71 ASP A O 1
ATOM 564 N N . GLY A 1 72 ? 6.942 3.721 -7.934 1.00 98.25 72 GLY A N 1
ATOM 565 C CA . GLY A 1 72 ? 5.720 4.440 -8.293 1.00 98.25 72 GLY A CA 1
ATOM 566 C C . GLY A 1 72 ? 5.870 5.285 -9.559 1.00 98.25 72 GLY A C 1
ATOM 567 O O . GLY A 1 72 ? 5.018 5.207 -10.450 1.00 98.25 72 GLY A O 1
ATOM 568 N N . GLU A 1 73 ? 6.955 6.047 -9.696 1.00 98.50 73 GLU A N 1
ATOM 569 C CA . GLU A 1 73 ? 7.232 6.850 -10.894 1.00 98.50 73 GLU A CA 1
ATOM 570 C C . GLU A 1 73 ? 7.499 5.991 -12.131 1.00 98.50 73 GLU A C 1
ATOM 572 O O . GLU A 1 73 ? 6.993 6.292 -13.218 1.00 98.50 73 GLU A O 1
ATOM 577 N N . ILE A 1 74 ? 8.255 4.897 -11.991 1.00 98.75 74 ILE A N 1
ATOM 578 C CA . ILE A 1 74 ? 8.560 3.994 -13.111 1.00 98.75 74 ILE A CA 1
ATOM 579 C C . ILE A 1 74 ? 7.265 3.381 -13.656 1.00 98.75 74 ILE A C 1
ATOM 581 O O . ILE A 1 74 ? 7.002 3.444 -14.865 1.00 98.75 74 ILE A O 1
ATOM 585 N N . LEU A 1 75 ? 6.422 2.838 -12.770 1.00 98.69 75 LEU A N 1
ATOM 586 C CA . LEU A 1 75 ? 5.130 2.264 -13.147 1.00 98.69 75 LEU A CA 1
ATOM 587 C C . LEU A 1 75 ? 4.199 3.321 -13.749 1.00 98.69 75 LEU A C 1
ATOM 589 O O . LEU A 1 75 ? 3.597 3.074 -14.797 1.00 98.69 75 LEU A O 1
ATOM 593 N N . SER A 1 76 ? 4.139 4.517 -13.158 1.00 98.44 76 SER A N 1
ATOM 594 C CA . SER A 1 76 ? 3.353 5.640 -13.687 1.00 98.44 76 SER A CA 1
ATOM 595 C C . SER A 1 76 ? 3.810 6.042 -15.086 1.00 98.44 76 SER A C 1
ATOM 597 O O . SER A 1 76 ? 2.996 6.235 -15.989 1.00 98.44 76 SER A O 1
ATOM 599 N N . GLY A 1 77 ? 5.122 6.123 -15.304 1.00 98.19 77 GLY A N 1
ATOM 600 C CA . GLY A 1 77 ? 5.711 6.475 -16.587 1.00 98.19 77 GLY A CA 1
ATOM 601 C C . GLY A 1 77 ? 5.360 5.482 -17.695 1.00 98.19 77 GLY A C 1
ATOM 602 O O . GLY A 1 77 ? 5.101 5.903 -18.828 1.00 98.19 77 GLY A O 1
ATOM 603 N N . ILE A 1 78 ? 5.341 4.183 -17.393 1.00 98.44 78 ILE A N 1
ATOM 604 C CA . ILE A 1 78 ? 4.913 3.139 -18.337 1.00 98.44 78 ILE A CA 1
ATOM 605 C C . ILE A 1 78 ? 3.401 3.241 -18.569 1.00 98.44 78 ILE A C 1
ATOM 607 O O . ILE A 1 78 ? 2.941 3.299 -19.713 1.00 98.44 78 ILE A O 1
ATOM 611 N N . PHE A 1 79 ? 2.628 3.320 -17.488 1.00 98.31 79 PHE A N 1
ATOM 612 C CA . PHE A 1 79 ? 1.173 3.299 -17.524 1.00 98.31 79 PHE A CA 1
ATOM 613 C C . PHE A 1 79 ? 0.569 4.490 -18.269 1.00 98.31 79 PHE A C 1
ATOM 615 O O . PHE A 1 79 ? -0.289 4.307 -19.132 1.00 98.31 79 PHE A O 1
ATOM 622 N N . LEU A 1 80 ? 1.038 5.710 -18.001 1.00 98.25 80 LEU A N 1
ATOM 623 C CA . LEU A 1 80 ? 0.524 6.921 -18.644 1.00 98.25 80 LEU A CA 1
ATOM 624 C C . LEU A 1 80 ? 0.839 6.958 -20.145 1.00 98.25 80 LEU A C 1
ATOM 626 O O . LEU A 1 80 ? 0.005 7.399 -20.936 1.00 98.25 80 LEU A O 1
ATOM 630 N N . ARG A 1 81 ? 2.009 6.452 -20.561 1.00 98.06 81 ARG A N 1
ATOM 631 C CA . ARG A 1 81 ? 2.359 6.315 -21.986 1.00 98.06 81 ARG A CA 1
ATOM 632 C C . ARG A 1 81 ? 1.473 5.282 -22.676 1.00 98.06 81 ARG A C 1
ATOM 634 O O . ARG A 1 81 ? 0.931 5.576 -23.739 1.00 98.06 81 ARG A O 1
ATOM 641 N N . LEU A 1 82 ? 1.268 4.123 -22.047 1.00 97.56 82 LEU A N 1
ATOM 642 C CA . LEU A 1 82 ? 0.363 3.088 -22.547 1.00 97.56 82 LEU A CA 1
ATOM 643 C C . LEU A 1 82 ? -1.060 3.635 -22.697 1.00 97.56 82 LEU A C 1
ATOM 645 O O . LEU A 1 82 ? -1.662 3.534 -23.761 1.00 97.56 82 LEU A O 1
ATOM 649 N N . ARG A 1 83 ? -1.578 4.285 -21.655 1.00 97.75 83 ARG A N 1
ATOM 650 C CA . ARG A 1 83 ? -2.910 4.891 -21.648 1.00 97.75 83 ARG A CA 1
ATOM 651 C C . ARG A 1 83 ? -3.081 5.930 -22.754 1.00 97.75 83 ARG A C 1
ATOM 653 O O . ARG A 1 83 ? -4.109 5.924 -23.425 1.00 97.75 83 ARG A O 1
ATOM 660 N N . LYS A 1 84 ? -2.073 6.779 -22.983 1.00 98.12 84 LYS A N 1
ATOM 661 C CA . LYS A 1 84 ? -2.067 7.738 -24.095 1.00 98.12 84 LYS A CA 1
ATOM 662 C C . LYS A 1 84 ? -2.156 7.030 -25.450 1.00 98.12 84 LYS A C 1
ATOM 664 O O . LYS A 1 84 ? -2.991 7.408 -26.264 1.00 98.12 84 LYS A O 1
ATOM 669 N N . MET A 1 85 ? -1.360 5.981 -25.668 1.00 98.25 85 MET A N 1
ATOM 670 C CA . MET A 1 85 ? -1.415 5.198 -26.909 1.00 98.25 85 MET A CA 1
ATOM 671 C C . MET A 1 85 ? -2.803 4.592 -27.136 1.00 98.25 85 MET A C 1
ATOM 673 O O . MET A 1 85 ? -3.340 4.720 -28.230 1.00 98.25 85 MET A O 1
ATOM 677 N N . TYR A 1 86 ? -3.414 3.999 -26.106 1.00 98.12 86 TYR A N 1
ATOM 678 C CA . TYR A 1 86 ? -4.772 3.449 -26.193 1.00 98.12 86 TYR A CA 1
ATOM 679 C C . TYR A 1 86 ? -5.827 4.520 -26.493 1.00 98.12 86 TYR A C 1
ATOM 681 O O . TYR A 1 86 ? -6.749 4.269 -27.265 1.00 98.12 86 TYR A O 1
ATOM 689 N N . ALA A 1 87 ? -5.696 5.714 -25.910 1.00 97.75 87 ALA A N 1
ATOM 690 C CA . ALA A 1 87 ? -6.614 6.820 -26.168 1.00 97.75 87 ALA A CA 1
ATOM 691 C C . ALA A 1 87 ? -6.513 7.340 -27.615 1.00 97.75 87 ALA A C 1
ATOM 693 O O . ALA A 1 87 ? -7.524 7.697 -28.211 1.00 97.75 87 ALA A O 1
ATOM 694 N N . GLU A 1 88 ? -5.304 7.378 -28.179 1.00 98.12 88 GLU A N 1
ATOM 695 C CA . GLU A 1 88 ? -5.049 7.902 -29.527 1.00 98.12 88 GLU A CA 1
ATOM 696 C C . GLU A 1 88 ? -5.300 6.869 -30.634 1.00 98.12 88 GLU A C 1
ATOM 698 O O . GLU A 1 88 ? -5.744 7.224 -31.724 1.00 98.12 88 GLU A O 1
ATOM 703 N N . GLN A 1 89 ? -4.991 5.598 -30.376 1.00 97.75 89 GLN A N 1
ATOM 704 C CA . GLN A 1 89 ? -4.914 4.550 -31.401 1.00 97.75 89 GLN A CA 1
ATOM 705 C C . GLN A 1 89 ? -5.998 3.477 -31.239 1.00 97.75 89 GLN A C 1
ATOM 707 O O . GLN A 1 89 ? -6.164 2.627 -32.114 1.00 97.75 89 GLN A O 1
ATOM 712 N N . GLY A 1 90 ? -6.742 3.498 -30.131 1.00 96.44 90 GLY A N 1
ATOM 713 C CA . GLY A 1 90 ? -7.603 2.391 -29.740 1.00 96.44 90 GLY A CA 1
ATOM 714 C C . GLY A 1 90 ? -6.789 1.144 -29.391 1.00 96.44 90 GLY A C 1
ATOM 715 O O . GLY A 1 90 ? -5.614 1.209 -29.033 1.00 96.44 90 GLY A O 1
ATOM 716 N N . GLY A 1 91 ? -7.430 -0.016 -29.473 1.00 95.62 91 GLY A N 1
ATOM 717 C CA . GLY A 1 91 ? -6.796 -1.295 -29.182 1.00 95.62 91 GLY A CA 1
ATOM 718 C C . GLY A 1 91 ? -7.812 -2.341 -28.757 1.00 95.62 91 GLY A C 1
ATOM 719 O O . GLY A 1 91 ? -9.021 -2.105 -28.768 1.00 95.62 91 GLY A O 1
ATOM 720 N N . ALA A 1 92 ? -7.321 -3.512 -28.370 1.00 96.81 92 ALA A N 1
ATOM 721 C CA . ALA A 1 92 ? -8.167 -4.519 -27.755 1.00 96.81 92 ALA A CA 1
ATOM 722 C C . ALA A 1 92 ? -8.551 -4.067 -26.339 1.00 96.81 92 ALA A C 1
ATOM 724 O O . ALA A 1 92 ? -7.676 -3.818 -25.517 1.00 96.81 92 ALA A O 1
ATOM 725 N N . ASN A 1 93 ? -9.854 -4.001 -26.051 1.00 95.06 93 ASN A N 1
ATOM 726 C CA . ASN A 1 93 ? -10.389 -3.721 -24.714 1.00 95.06 93 ASN A CA 1
ATOM 727 C C . ASN A 1 93 ? -9.850 -2.421 -24.055 1.00 95.06 93 ASN A C 1
ATOM 729 O O . ASN A 1 93 ? -9.335 -2.460 -22.934 1.00 95.06 93 ASN A O 1
ATOM 733 N N . PRO A 1 94 ? -9.950 -1.261 -24.737 1.00 96.69 94 PRO A N 1
ATOM 734 C CA . PRO A 1 94 ? -9.345 -0.011 -24.274 1.00 96.69 94 PRO A CA 1
ATOM 735 C C . PRO A 1 94 ? -9.941 0.480 -22.951 1.00 96.69 94 PRO A C 1
ATOM 737 O O . PRO A 1 94 ? -9.227 1.045 -22.123 1.00 96.69 94 PRO A O 1
ATOM 740 N N . ASP A 1 95 ? -11.225 0.212 -22.714 1.00 97.38 95 ASP A N 1
ATOM 741 C CA . ASP A 1 95 ? -11.966 0.702 -21.552 1.00 97.38 95 ASP A CA 1
ATOM 742 C C . ASP A 1 95 ? -11.329 0.287 -20.219 1.00 97.38 95 ASP A C 1
ATOM 744 O O . ASP A 1 95 ? -11.355 1.061 -19.266 1.00 97.38 95 ASP A O 1
ATOM 748 N N . GLN A 1 96 ? -10.699 -0.890 -20.136 1.00 94.56 96 GLN A N 1
ATOM 749 C CA . GLN A 1 96 ? -10.031 -1.331 -18.904 1.00 94.56 96 GLN A CA 1
ATOM 750 C C . GLN A 1 96 ? -8.774 -0.512 -18.582 1.00 94.56 96 GLN A C 1
ATOM 752 O O . GLN A 1 96 ? -8.485 -0.254 -17.415 1.00 94.56 96 GLN A O 1
ATOM 757 N N . VAL A 1 97 ? -8.041 -0.067 -19.605 1.00 95.50 97 VAL A N 1
ATOM 758 C CA . VAL A 1 97 ? -6.848 0.777 -19.438 1.00 95.50 97 VAL A CA 1
ATOM 759 C C . VAL A 1 97 ? -7.251 2.225 -19.163 1.00 95.50 97 VAL A C 1
ATOM 761 O O . VAL A 1 97 ? -6.636 2.901 -18.330 1.00 95.50 97 VAL A O 1
ATOM 764 N N . LEU A 1 98 ? -8.290 2.706 -19.852 1.00 97.31 98 LEU A N 1
ATOM 765 C CA . LEU A 1 98 ? -8.736 4.096 -19.789 1.00 97.31 98 LEU A CA 1
ATOM 766 C C . LEU A 1 98 ? -9.527 4.415 -18.510 1.00 97.31 98 LEU A C 1
ATOM 768 O O . LEU A 1 98 ? -9.361 5.508 -17.974 1.00 97.31 98 LEU A O 1
ATOM 772 N N . ASN A 1 99 ? -10.326 3.476 -17.987 1.00 97.44 99 ASN A N 1
ATOM 773 C CA . ASN A 1 99 ? -11.231 3.734 -16.856 1.00 97.44 99 ASN A CA 1
ATOM 774 C C . ASN A 1 99 ? -10.652 3.397 -15.473 1.00 97.44 99 ASN A C 1
ATOM 776 O O . ASN A 1 99 ? -11.287 3.701 -14.464 1.00 97.44 99 ASN A O 1
ATOM 780 N N . MET A 1 100 ? -9.467 2.783 -15.389 1.00 96.81 100 MET A N 1
ATOM 781 C CA . MET A 1 100 ? -8.789 2.595 -14.101 1.00 96.81 100 MET A CA 1
ATOM 782 C C . MET A 1 100 ? -8.461 3.961 -13.478 1.00 96.81 100 MET A C 1
ATOM 784 O O . MET A 1 100 ? -7.776 4.781 -14.093 1.00 96.81 100 MET A O 1
ATOM 788 N N . THR A 1 101 ? -8.917 4.218 -12.255 1.00 96.12 101 THR A N 1
ATOM 789 C CA . THR A 1 101 ? -8.643 5.485 -11.561 1.00 96.12 101 THR A CA 1
ATOM 790 C C . THR A 1 101 ? -7.138 5.690 -11.364 1.00 96.12 101 THR A C 1
ATOM 792 O O . THR A 1 101 ? -6.428 4.761 -10.996 1.00 96.12 101 THR A O 1
ATOM 795 N N . TRP A 1 102 ? -6.652 6.909 -11.616 1.00 97.38 102 TRP A N 1
ATOM 796 C CA . TRP A 1 102 ? -5.257 7.315 -11.386 1.00 97.38 102 TRP A CA 1
ATOM 797 C C . TRP A 1 102 ? -5.209 8.784 -10.947 1.00 97.38 102 TRP A C 1
ATOM 799 O O . TRP A 1 102 ? -4.612 9.640 -11.600 1.00 97.38 102 TRP A O 1
ATOM 809 N N . ASN A 1 103 ? -5.961 9.094 -9.890 1.00 95.19 103 ASN A N 1
ATOM 810 C CA . ASN A 1 103 ? -6.275 10.461 -9.466 1.00 95.19 103 ASN A CA 1
ATOM 811 C C . ASN A 1 103 ? -5.292 10.975 -8.407 1.00 95.19 103 ASN A C 1
ATOM 813 O O . ASN A 1 103 ? -5.711 11.511 -7.382 1.00 95.19 103 ASN A O 1
ATOM 817 N N . TYR A 1 104 ? -3.999 10.801 -8.666 1.00 98.19 104 TYR A N 1
ATOM 818 C CA . TYR A 1 104 ? -2.931 11.350 -7.834 1.00 98.19 104 TYR A CA 1
ATOM 819 C C . TYR A 1 104 ? -2.684 12.818 -8.178 1.00 98.19 104 TYR A C 1
ATOM 821 O O . TYR A 1 104 ? -2.828 13.221 -9.338 1.00 98.19 104 TYR A O 1
ATOM 829 N N . ALA A 1 105 ? -2.300 13.620 -7.184 1.00 98.06 105 ALA A N 1
ATOM 830 C CA . ALA A 1 105 ? -2.037 15.048 -7.347 1.00 98.06 105 ALA A CA 1
ATOM 831 C C . ALA A 1 105 ? -0.974 15.317 -8.423 1.00 98.06 105 ALA A C 1
ATOM 833 O O . ALA A 1 105 ? -1.124 16.236 -9.233 1.00 98.06 105 ALA A O 1
ATOM 834 N N . ILE A 1 106 ? 0.061 14.475 -8.465 1.00 98.19 106 ILE A N 1
ATOM 835 C CA . ILE A 1 106 ? 1.068 14.435 -9.522 1.00 98.19 106 ILE A CA 1
ATOM 836 C C . ILE A 1 106 ? 0.969 13.054 -10.187 1.00 98.19 106 ILE A C 1
ATOM 838 O O . ILE A 1 106 ? 1.524 12.085 -9.681 1.00 98.19 106 ILE A O 1
ATOM 842 N N . PRO A 1 107 ? 0.266 12.911 -11.328 1.00 97.75 107 PRO A N 1
ATOM 843 C CA . PRO A 1 107 ? -0.026 11.591 -11.898 1.00 97.75 107 PRO A CA 1
ATOM 844 C C . PRO A 1 107 ? 1.198 10.733 -12.239 1.00 97.75 107 PRO A C 1
ATOM 846 O O . PRO A 1 107 ? 1.075 9.513 -12.316 1.00 97.75 107 PRO A O 1
ATOM 849 N N . HIS A 1 108 ? 2.349 11.357 -12.503 1.00 97.56 108 HIS A N 1
ATOM 850 C CA . HIS A 1 108 ? 3.595 10.657 -12.818 1.00 97.56 108 HIS A CA 1
ATOM 851 C C . HIS A 1 108 ? 4.449 10.338 -11.585 1.00 97.56 108 HIS A C 1
ATOM 853 O O . HIS A 1 108 ? 5.422 9.616 -11.742 1.00 97.56 108 HIS A O 1
ATOM 859 N N . GLU A 1 109 ? 4.070 10.830 -10.403 1.00 97.19 109 GLU A N 1
ATOM 860 C CA . GLU A 1 109 ? 4.758 10.636 -9.122 1.00 97.19 109 GLU A CA 1
ATOM 861 C C . GLU A 1 109 ? 3.707 10.474 -7.995 1.00 97.19 109 GLU A C 1
ATOM 863 O O . GLU A 1 109 ? 3.485 11.395 -7.205 1.00 97.19 109 GLU A O 1
ATOM 868 N N . PRO A 1 110 ? 2.966 9.346 -7.946 1.00 98.00 110 PRO A N 1
ATOM 869 C CA . PRO A 1 110 ? 1.989 9.087 -6.889 1.00 98.00 110 PRO A CA 1
ATOM 870 C C . PRO A 1 110 ? 2.656 9.078 -5.513 1.00 98.00 110 PRO A C 1
ATOM 872 O O . PRO A 1 110 ? 3.603 8.322 -5.297 1.00 98.00 110 PRO A O 1
ATOM 875 N N . SER A 1 111 ? 2.150 9.868 -4.563 1.00 98.25 111 SER A N 1
ATOM 876 C CA . SER A 1 111 ? 2.726 9.875 -3.216 1.00 98.25 111 SER A CA 1
ATOM 877 C C . SER A 1 111 ? 2.314 8.641 -2.409 1.00 98.25 111 SER A C 1
ATOM 879 O O . SER A 1 111 ? 1.173 8.167 -2.478 1.00 98.25 111 SER A O 1
ATOM 881 N N . SER A 1 112 ? 3.227 8.146 -1.572 1.00 98.62 112 SER A N 1
ATOM 882 C CA . SER A 1 112 ? 2.956 7.037 -0.650 1.00 98.62 112 SER A CA 1
ATOM 883 C C . SER A 1 112 ? 1.796 7.341 0.299 1.00 98.62 112 SER A C 1
ATOM 885 O O . SER A 1 112 ? 1.043 6.442 0.672 1.00 98.62 112 SER A O 1
ATOM 887 N N . GLU A 1 113 ? 1.628 8.604 0.688 1.00 98.62 113 GLU A N 1
ATOM 888 C CA . GLU A 1 113 ? 0.515 9.077 1.503 1.00 98.62 113 GLU A CA 1
ATOM 889 C C . GLU A 1 113 ? -0.827 8.938 0.777 1.00 98.62 113 GLU A C 1
ATOM 891 O O . GLU A 1 113 ? -1.768 8.395 1.354 1.00 98.62 113 GLU A O 1
ATOM 896 N N . GLU A 1 114 ? -0.930 9.371 -0.484 1.00 98.56 114 GLU A N 1
ATOM 897 C CA . GLU A 1 114 ? -2.161 9.220 -1.272 1.00 98.56 114 GLU A CA 1
ATOM 898 C C . GLU A 1 114 ? -2.548 7.746 -1.426 1.00 98.56 114 GLU A C 1
ATOM 900 O O . GLU A 1 114 ? -3.689 7.378 -1.140 1.00 98.56 114 GLU A O 1
ATOM 905 N N . VAL A 1 115 ? -1.590 6.886 -1.780 1.00 98.62 115 VAL A N 1
ATOM 906 C CA . VAL A 1 115 ? -1.825 5.443 -1.957 1.00 98.62 115 VAL A CA 1
ATOM 907 C C . VAL A 1 115 ? -2.196 4.764 -0.629 1.00 98.62 115 VAL A C 1
ATOM 909 O O . VAL A 1 115 ? -3.069 3.888 -0.585 1.00 98.62 115 VAL A O 1
ATOM 912 N N . ALA A 1 116 ? -1.588 5.175 0.487 1.00 98.81 116 ALA A N 1
ATOM 913 C CA . ALA A 1 116 ? -1.947 4.680 1.814 1.00 98.81 116 ALA A CA 1
ATOM 914 C C . ALA A 1 116 ? -3.364 5.112 2.229 1.00 98.81 116 ALA A C 1
ATOM 916 O O . ALA A 1 116 ? -4.125 4.301 2.763 1.00 98.81 116 ALA A O 1
ATOM 917 N N . MET A 1 117 ? -3.742 6.360 1.943 1.00 98.75 117 MET A N 1
ATOM 918 C CA . MET A 1 117 ? -5.084 6.888 2.194 1.00 98.75 117 MET A CA 1
ATOM 919 C C . MET A 1 117 ? -6.156 6.208 1.323 1.00 98.75 117 MET A C 1
ATOM 921 O O . MET A 1 117 ? -7.273 5.948 1.790 1.00 98.75 117 MET A O 1
ATOM 925 N N . GLU A 1 118 ? -5.824 5.861 0.076 1.00 98.50 118 GLU A N 1
ATOM 926 C CA . GLU A 1 118 ? -6.664 5.031 -0.798 1.00 98.50 118 GLU A CA 1
ATOM 927 C C . GLU A 1 118 ? -6.812 3.606 -0.253 1.00 98.50 118 GLU A C 1
ATOM 929 O O . GLU A 1 118 ? -7.926 3.074 -0.201 1.00 98.50 118 GLU A O 1
ATOM 934 N N . SER A 1 119 ? -5.712 3.012 0.218 1.00 98.69 119 SER A N 1
ATOM 935 C CA . SER A 1 119 ? -5.702 1.682 0.837 1.00 98.69 119 SER A CA 1
ATOM 936 C C . SER A 1 119 ? -6.553 1.635 2.106 1.00 98.69 119 SER A C 1
ATOM 938 O O . SER A 1 119 ? -7.314 0.686 2.280 1.00 98.69 119 SER A O 1
ATOM 940 N N . ASN A 1 120 ? -6.480 2.667 2.956 1.00 98.88 120 ASN A N 1
ATOM 941 C CA . ASN A 1 120 ? -7.338 2.830 4.132 1.00 98.88 120 ASN A CA 1
ATOM 942 C C . ASN A 1 120 ? -8.813 2.995 3.739 1.00 98.88 120 ASN A C 1
ATOM 944 O O . ASN A 1 120 ? -9.698 2.342 4.290 1.00 98.88 120 ASN A O 1
ATOM 948 N N . GLY A 1 121 ? -9.077 3.867 2.769 1.00 98.62 121 GLY A N 1
ATOM 949 C CA . GLY A 1 121 ? -10.409 4.147 2.259 1.00 98.62 121 GLY A CA 1
ATOM 950 C C . GLY A 1 121 ? -11.077 5.386 2.850 1.00 98.62 121 GLY A C 1
ATOM 951 O O . GLY A 1 121 ? -10.725 5.889 3.919 1.00 98.62 121 GLY A O 1
ATOM 952 N N . LYS A 1 122 ? -12.068 5.898 2.120 1.00 98.56 122 LYS A N 1
ATOM 953 C CA . LYS A 1 122 ? -12.798 7.138 2.405 1.00 98.56 122 LYS A CA 1
ATOM 954 C C . LYS A 1 122 ? -14.286 7.006 2.100 1.00 98.56 122 LYS A C 1
ATOM 956 O O . LYS A 1 122 ? -14.711 6.151 1.320 1.00 98.56 122 LYS A O 1
ATOM 961 N N . ALA A 1 123 ? -15.060 7.913 2.676 1.00 98.69 123 ALA A N 1
ATOM 962 C CA . ALA A 1 123 ? -16.461 8.106 2.352 1.00 98.69 123 ALA A CA 1
ATOM 963 C C . ALA A 1 123 ? -16.616 8.911 1.045 1.00 98.69 123 ALA A C 1
ATOM 965 O O . ALA A 1 123 ? -16.040 9.988 0.888 1.00 98.69 123 ALA A O 1
ATOM 966 N N . LEU A 1 124 ? -17.404 8.403 0.099 1.00 98.44 124 LEU A N 1
ATOM 967 C CA . LEU A 1 124 ? -17.765 9.069 -1.162 1.00 98.44 124 LEU A CA 1
ATOM 968 C C . LEU A 1 124 ? -19.066 9.886 -1.043 1.00 98.44 124 LEU A C 1
ATOM 970 O O . LEU A 1 124 ? -19.311 10.793 -1.845 1.00 98.44 124 LEU A O 1
ATOM 974 N N . ALA A 1 125 ? -19.858 9.612 -0.008 1.00 98.50 125 ALA A N 1
ATOM 975 C CA . ALA A 1 125 ? -21.028 10.367 0.433 1.00 98.50 125 ALA A CA 1
ATOM 976 C C . ALA A 1 125 ? -21.043 10.453 1.971 1.00 98.50 125 ALA A C 1
ATOM 978 O O . ALA A 1 125 ? -20.216 9.826 2.625 1.00 98.50 125 ALA A O 1
ATOM 979 N N . ASP A 1 126 ? -21.958 11.228 2.557 1.00 98.31 126 ASP A N 1
ATOM 980 C CA . ASP A 1 126 ? -22.181 11.166 4.007 1.00 98.31 126 ASP A CA 1
ATOM 981 C C . ASP A 1 126 ? -22.663 9.753 4.375 1.00 98.31 126 ASP A C 1
ATOM 983 O O . ASP A 1 126 ? -23.678 9.286 3.861 1.00 98.31 126 ASP A O 1
ATOM 987 N N . ILE A 1 127 ? -21.933 9.076 5.261 1.00 97.62 127 ILE A N 1
ATOM 988 C CA . ILE A 1 127 ? -22.292 7.748 5.761 1.00 97.62 127 ILE A CA 1
ATOM 989 C C . ILE A 1 127 ? -23.160 7.929 6.991 1.00 97.62 127 ILE A C 1
ATOM 991 O O . ILE A 1 127 ? -22.737 8.563 7.960 1.00 97.62 127 ILE A O 1
ATOM 995 N N . THR A 1 128 ? -24.354 7.352 6.972 1.00 95.88 128 THR A N 1
ATOM 996 C CA . THR A 1 128 ? -25.286 7.382 8.098 1.00 95.88 128 THR A CA 1
ATOM 997 C C . THR A 1 128 ? -25.286 6.063 8.861 1.00 95.88 128 THR A C 1
ATOM 999 O O . THR A 1 128 ? -25.022 4.990 8.311 1.00 95.88 128 THR A O 1
ATOM 1002 N N . ASP A 1 129 ? -25.552 6.141 10.159 1.00 92.00 129 ASP A N 1
ATOM 1003 C CA . ASP A 1 129 ? -25.874 4.989 10.991 1.00 92.00 129 ASP A CA 1
ATOM 1004 C C . ASP A 1 129 ? -27.302 4.511 10.655 1.00 92.00 129 ASP A C 1
ATOM 1006 O O . ASP A 1 129 ? -28.242 5.297 10.783 1.00 92.00 129 ASP A O 1
ATOM 1010 N N . PRO A 1 130 ? -27.509 3.245 10.249 1.00 87.44 130 PRO A N 1
ATOM 1011 C CA . PRO A 1 130 ? -28.833 2.732 9.910 1.00 87.44 130 PRO A CA 1
ATOM 1012 C C . PRO A 1 130 ? -29.804 2.702 11.097 1.00 87.44 130 PRO A C 1
ATOM 1014 O O . PRO A 1 130 ? -31.013 2.734 10.887 1.00 87.44 130 PRO A O 1
ATOM 1017 N N . ALA A 1 131 ? -29.300 2.626 12.332 1.00 92.31 131 ALA A N 1
ATOM 1018 C CA . ALA A 1 131 ? -30.127 2.572 13.533 1.00 92.31 131 ALA A CA 1
ATOM 1019 C C . ALA A 1 131 ? -30.620 3.958 13.970 1.00 92.31 131 ALA A C 1
ATOM 1021 O O . ALA A 1 131 ? -31.729 4.080 14.487 1.00 92.31 131 ALA A O 1
ATOM 1022 N N . THR A 1 132 ? -29.806 4.999 13.778 1.00 94.19 132 THR A N 1
ATOM 1023 C CA . THR A 1 132 ? -30.089 6.351 14.296 1.00 94.19 132 THR A CA 1
ATOM 1024 C C . THR A 1 132 ? -30.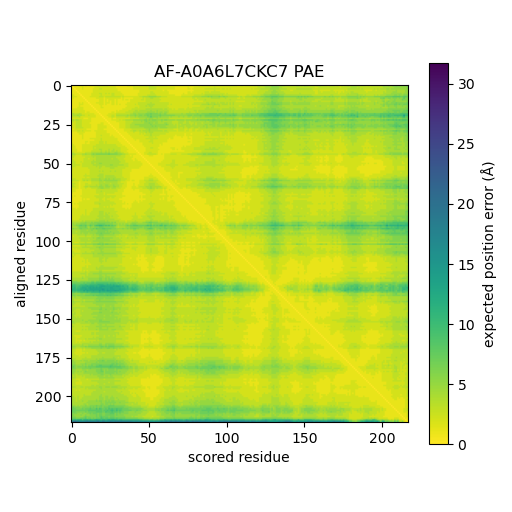342 7.393 13.208 1.00 94.19 132 THR A C 1
ATOM 1026 O O . THR A 1 132 ? -30.880 8.460 13.494 1.00 94.19 132 THR A O 1
ATOM 10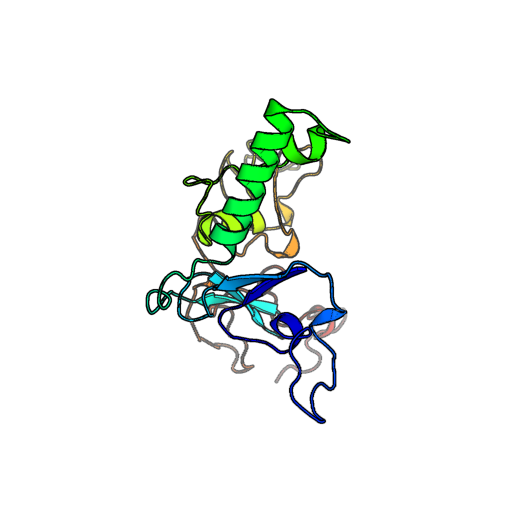29 N N . GLY A 1 133 ? -29.943 7.119 11.965 1.00 93.25 133 GLY A N 1
ATOM 1030 C CA . GLY A 1 133 ? -29.943 8.075 10.856 1.00 93.25 133 GLY A CA 1
ATOM 1031 C C . GLY A 1 133 ? -28.869 9.163 10.963 1.00 93.25 133 GLY A C 1
ATOM 1032 O O . GLY A 1 133 ? -28.774 10.012 10.077 1.00 93.25 133 GLY A O 1
ATOM 1033 N N . ALA A 1 134 ? -28.052 9.165 12.021 1.00 96.06 134 ALA A N 1
ATOM 1034 C CA . ALA A 1 134 ? -27.028 10.180 12.228 1.00 96.06 134 ALA A CA 1
ATOM 1035 C C . ALA A 1 134 ? -25.852 9.984 11.262 1.00 96.06 134 ALA A C 1
ATOM 1037 O O . ALA A 1 134 ? -25.471 8.854 10.963 1.00 96.06 134 ALA A O 1
ATOM 1038 N N . VAL A 1 135 ? -25.243 11.076 10.793 1.00 96.81 135 VAL A N 1
ATOM 1039 C CA . VAL A 1 135 ? -24.028 10.994 9.969 1.00 96.81 135 VAL A CA 1
ATOM 1040 C C . VAL A 1 135 ? -22.840 10.595 10.846 1.00 96.81 135 VAL A C 1
ATOM 1042 O O . VAL A 1 135 ? -22.491 11.327 11.770 1.00 96.81 135 VAL A O 1
ATOM 1045 N N . ILE A 1 136 ? -22.213 9.462 10.529 1.00 96.25 136 ILE A N 1
ATOM 1046 C CA . ILE A 1 136 ? -21.055 8.898 11.240 1.00 96.25 136 ILE A CA 1
ATOM 1047 C C . ILE A 1 136 ? -19.721 9.166 10.537 1.00 96.25 136 ILE A C 1
ATOM 1049 O O . ILE A 1 136 ? -18.688 9.186 11.197 1.00 96.25 136 ILE A O 1
ATOM 1053 N N . VAL A 1 137 ? -19.731 9.390 9.219 1.00 97.81 137 VAL A N 1
ATOM 1054 C CA . VAL A 1 137 ? -18.552 9.812 8.445 1.00 97.81 137 VAL A CA 1
ATOM 1055 C C . VAL A 1 137 ? -19.011 10.801 7.381 1.00 97.81 137 VAL A C 1
ATOM 1057 O O . VAL A 1 137 ? -19.961 10.522 6.651 1.00 97.81 137 VAL A O 1
ATOM 1060 N N . LYS A 1 138 ? -18.370 11.967 7.285 1.00 98.38 138 LYS A N 1
ATOM 1061 C CA . LYS A 1 138 ? -18.714 12.969 6.265 1.00 98.38 138 LYS A CA 1
ATOM 1062 C C . LYS A 1 138 ? -18.094 12.614 4.919 1.00 98.38 138 LYS A C 1
ATOM 1064 O O . LYS A 1 138 ? -16.996 12.059 4.870 1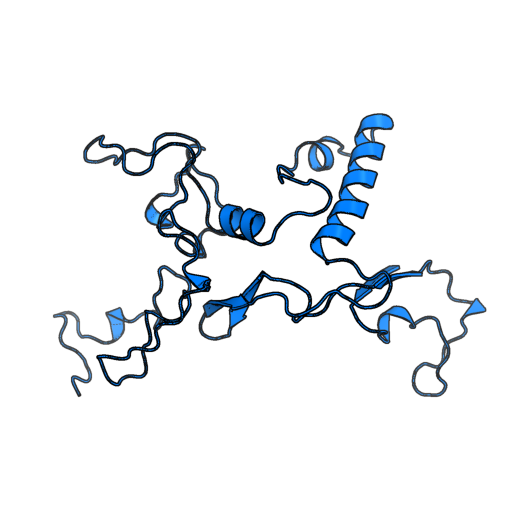.00 98.38 138 LYS A O 1
ATOM 1069 N N . LYS A 1 139 ? -18.754 12.992 3.821 1.00 98.56 139 LYS A N 1
ATOM 1070 C CA . LYS A 1 139 ? -18.201 12.860 2.465 1.00 98.56 139 LYS A CA 1
ATOM 1071 C C . LYS A 1 139 ? -16.766 13.400 2.403 1.00 98.56 139 LYS A C 1
ATOM 1073 O O . LYS A 1 139 ? -16.497 14.521 2.825 1.00 98.56 139 LYS A O 1
ATOM 1078 N N . GLY A 1 140 ? -15.860 12.611 1.834 1.00 97.88 140 GLY A N 1
ATOM 1079 C CA . GLY A 1 140 ? -14.444 12.935 1.665 1.00 97.88 140 GLY A CA 1
ATOM 1080 C C . GLY A 1 140 ? -13.551 12.561 2.850 1.00 97.88 140 GLY A C 1
ATOM 1081 O O . GLY A 1 140 ? -12.337 12.513 2.673 1.00 97.88 140 GLY A O 1
ATOM 1082 N N . GLN A 1 141 ? -14.106 12.257 4.028 1.00 98.56 141 GLN A N 1
ATOM 1083 C CA . GLN A 1 141 ? -13.304 11.843 5.182 1.00 98.56 141 GLN A CA 1
ATOM 1084 C C . GLN A 1 141 ? -12.787 10.410 5.041 1.00 98.56 141 GLN A C 1
ATOM 1086 O O . GLN A 1 141 ? -13.431 9.546 4.440 1.00 98.56 141 GLN A O 1
ATOM 1091 N N . GLN A 1 142 ? -11.624 10.161 5.641 1.00 98.69 142 GLN A N 1
ATOM 1092 C CA . GLN A 1 142 ? -11.065 8.822 5.793 1.00 98.69 142 GLN A CA 1
ATOM 1093 C C . GLN A 1 142 ? -11.914 7.972 6.736 1.00 98.69 142 GLN A C 1
ATOM 1095 O O . GLN A 1 142 ? -12.487 8.481 7.699 1.00 98.69 142 GLN A O 1
ATOM 1100 N N . LEU A 1 143 ? -11.976 6.672 6.456 1.00 98.56 143 LEU A N 1
ATOM 1101 C CA . LEU A 1 143 ? -12.635 5.706 7.325 1.00 98.56 143 LEU A CA 1
ATOM 1102 C C . LEU A 1 143 ? -11.726 5.383 8.516 1.00 98.56 143 LEU A C 1
ATOM 1104 O O . LEU A 1 143 ? -10.522 5.191 8.350 1.00 98.56 143 LEU A O 1
ATOM 1108 N N . SER A 1 144 ? -12.308 5.269 9.705 1.00 98.44 144 SER A N 1
ATOM 1109 C CA . SER A 1 144 ? -11.599 4.852 10.925 1.00 98.44 144 SER A CA 1
ATOM 1110 C C . SER A 1 144 ? -11.733 3.350 11.196 1.00 98.44 144 SER A C 1
ATOM 1112 O O . SER A 1 144 ? -11.073 2.816 12.085 1.00 98.44 144 SER A O 1
ATOM 1114 N N . SER A 1 145 ? -12.608 2.654 10.463 1.00 98.19 145 SER A N 1
ATOM 1115 C CA . SER A 1 145 ? -12.836 1.216 10.604 1.00 98.19 145 SER A CA 1
ATOM 1116 C C . SER A 1 145 ? -13.493 0.634 9.360 1.00 98.19 145 SER A C 1
ATOM 1118 O O . SER A 1 145 ? -14.392 1.249 8.788 1.00 98.19 145 SER A O 1
ATOM 1120 N N . PHE A 1 146 ? -13.149 -0.604 8.999 1.00 98.31 146 PHE A N 1
ATOM 1121 C CA . PHE A 1 146 ? -13.867 -1.329 7.945 1.00 98.31 146 PHE A CA 1
ATOM 1122 C C . PHE A 1 146 ? -15.348 -1.561 8.259 1.00 98.31 146 PHE A C 1
ATOM 1124 O O . PHE A 1 146 ? -16.124 -1.811 7.346 1.00 98.31 146 PHE A O 1
ATOM 1131 N N . ALA A 1 147 ? -15.776 -1.443 9.521 1.00 96.88 147 ALA A N 1
ATOM 1132 C CA . ALA A 1 147 ? -17.194 -1.507 9.882 1.00 96.88 147 ALA A CA 1
ATOM 1133 C C . ALA A 1 147 ? -18.023 -0.344 9.294 1.00 96.88 147 ALA A C 1
ATOM 1135 O O . ALA A 1 147 ? -19.248 -0.398 9.314 1.00 96.88 147 ALA A O 1
ATOM 1136 N N . GLN A 1 148 ? -17.362 0.705 8.792 1.00 97.44 148 GLN A N 1
ATOM 1137 C CA . GLN A 1 148 ? -17.994 1.841 8.117 1.00 97.44 148 GLN A CA 1
ATOM 1138 C C . GLN A 1 148 ? -18.154 1.621 6.604 1.00 97.44 148 GLN A C 1
ATOM 1140 O O . GLN A 1 148 ? -18.789 2.447 5.951 1.00 97.44 148 GLN A O 1
ATOM 1145 N N . LEU A 1 149 ? -17.583 0.546 6.043 1.00 98.06 149 LEU A N 1
ATOM 1146 C CA . LEU A 1 149 ? -17.715 0.218 4.622 1.00 98.06 149 LEU A CA 1
ATOM 1147 C C . LEU A 1 149 ? -19.157 -0.153 4.266 1.00 98.06 149 LEU A C 1
ATOM 1149 O O . LEU A 1 149 ? -19.882 -0.750 5.065 1.00 98.06 149 LEU A O 1
ATOM 1153 N N . ARG A 1 150 ? -19.548 0.193 3.039 1.00 97.56 150 ARG A N 1
ATOM 1154 C CA . ARG A 1 150 ? -20.867 -0.058 2.452 1.00 97.56 150 ARG A CA 1
ATOM 1155 C C . ARG A 1 150 ? -20.732 -0.735 1.090 1.00 97.56 150 ARG A C 1
ATOM 1157 O O . ARG A 1 150 ? -19.735 -0.556 0.394 1.00 97.56 150 ARG A O 1
ATOM 1164 N N . ASP A 1 151 ? -21.756 -1.488 0.713 1.00 97.56 151 ASP A N 1
ATOM 1165 C CA . ASP A 1 151 ? -21.892 -2.186 -0.570 1.00 97.56 151 ASP A CA 1
ATOM 1166 C C . ASP A 1 151 ? -22.725 -1.402 -1.606 1.00 97.56 151 ASP A C 1
ATOM 1168 O O . ASP A 1 151 ? -22.946 -1.874 -2.717 1.00 97.56 151 ASP A O 1
ATOM 1172 N N . ASP A 1 152 ? -23.141 -0.179 -1.273 1.00 97.06 152 ASP A N 1
ATOM 1173 C CA . ASP A 1 152 ? -23.997 0.698 -2.085 1.00 97.06 152 ASP A CA 1
ATOM 1174 C C . ASP A 1 152 ? -23.217 1.757 -2.894 1.00 97.06 152 ASP A C 1
ATOM 1176 O O . ASP A 1 152 ? -23.804 2.657 -3.496 1.00 97.06 152 ASP A O 1
ATOM 1180 N N . GLY A 1 153 ? -21.883 1.675 -2.896 1.00 97.81 153 GLY A N 1
ATOM 1181 C CA . GLY A 1 153 ? -21.004 2.622 -3.585 1.00 97.81 153 GLY A CA 1
ATOM 1182 C C . GLY A 1 153 ? -20.748 3.933 -2.831 1.00 97.81 153 GLY A C 1
ATOM 1183 O O . GLY A 1 153 ? -20.070 4.812 -3.360 1.00 97.81 153 GLY A O 1
ATOM 1184 N N . THR A 1 154 ? -21.227 4.088 -1.591 1.00 98.25 154 THR A N 1
ATOM 1185 C CA . THR A 1 154 ? -20.966 5.294 -0.778 1.00 98.25 154 THR A CA 1
ATOM 1186 C C . THR A 1 154 ? -19.588 5.307 -0.114 1.00 98.25 154 THR A C 1
ATOM 1188 O O . THR A 1 154 ? -19.179 6.337 0.422 1.00 98.25 154 THR A O 1
ATOM 1191 N N . THR A 1 155 ? -18.823 4.215 -0.192 1.00 98.56 155 THR A N 1
ATOM 1192 C CA . THR A 1 155 ? -17.452 4.110 0.334 1.00 98.56 155 THR A CA 1
ATOM 1193 C C . THR A 1 155 ? -16.486 3.539 -0.699 1.00 98.56 155 THR A C 1
ATOM 1195 O O . THR A 1 155 ? -16.865 2.679 -1.488 1.00 98.56 155 THR A O 1
ATOM 1198 N N . SER A 1 156 ? -15.220 3.959 -0.646 1.00 98.31 156 SER A N 1
ATOM 1199 C CA . SER A 1 156 ? -14.115 3.375 -1.422 1.00 98.31 156 SER A CA 1
ATOM 1200 C C . SER A 1 156 ? -12.983 2.945 -0.497 1.00 98.31 156 SER A C 1
ATOM 1202 O O . SER A 1 156 ? -12.637 3.711 0.401 1.00 98.31 156 SER A O 1
ATOM 1204 N N . CYS A 1 157 ? -12.371 1.785 -0.732 1.00 98.50 157 CYS A N 1
ATOM 1205 C CA . CYS A 1 157 ? -11.236 1.285 0.046 1.00 98.50 157 CYS A CA 1
ATOM 1206 C C . CYS A 1 157 ? -10.404 0.306 -0.791 1.00 98.50 157 CYS A C 1
ATOM 1208 O O . CYS A 1 157 ? -10.947 -0.675 -1.296 1.00 98.50 157 CYS A O 1
ATOM 1210 N N . GLY A 1 158 ? -9.104 0.575 -0.940 1.00 98.12 158 GLY A N 1
ATOM 1211 C CA . GLY A 1 158 ? -8.187 -0.275 -1.704 1.00 98.12 158 GLY A CA 1
ATOM 1212 C C . GLY A 1 158 ? -7.835 -1.585 -0.993 1.00 98.12 158 GLY A C 1
ATOM 1213 O O . GLY A 1 158 ? -7.587 -2.592 -1.650 1.00 98.12 158 GLY A O 1
ATOM 1214 N N . CYS A 1 159 ? -7.852 -1.602 0.345 1.00 98.75 159 CYS A N 1
ATOM 1215 C CA . CYS A 1 159 ? -7.586 -2.794 1.145 1.00 98.75 159 CYS A CA 1
ATOM 1216 C C . CYS A 1 159 ? -8.412 -2.771 2.440 1.00 98.75 159 CYS A C 1
ATOM 1218 O O . CYS A 1 159 ? -8.020 -2.163 3.432 1.00 98.75 159 CYS A O 1
ATOM 1220 N N . TRP A 1 160 ? -9.558 -3.460 2.461 1.00 98.75 160 TRP A N 1
ATOM 1221 C CA . TRP A 1 160 ? -10.528 -3.357 3.565 1.00 98.75 160 TRP A CA 1
ATOM 1222 C C . TRP A 1 160 ? -9.936 -3.647 4.953 1.00 98.75 160 TRP A C 1
ATOM 1224 O O . TRP A 1 160 ? -10.276 -2.975 5.921 1.00 98.75 160 TRP A O 1
ATOM 1234 N N . ILE A 1 161 ? -9.002 -4.597 5.068 1.00 98.75 161 ILE A N 1
ATOM 1235 C CA . ILE A 1 161 ? -8.341 -4.917 6.343 1.00 98.75 161 ILE A CA 1
ATOM 1236 C C . ILE A 1 161 ? -7.462 -3.781 6.875 1.00 98.75 161 ILE A C 1
ATOM 1238 O O . ILE A 1 161 ? -7.104 -3.828 8.051 1.00 98.75 161 ILE A O 1
ATOM 1242 N N . PHE A 1 162 ? -7.114 -2.791 6.047 1.00 98.88 162 PHE A N 1
ATOM 1243 C CA . PHE A 1 162 ? -6.319 -1.617 6.412 1.00 98.88 162 PHE A CA 1
ATOM 1244 C C . PHE A 1 162 ? -7.169 -0.402 6.786 1.00 98.88 162 PHE A C 1
ATOM 1246 O O . PHE A 1 162 ? -6.610 0.565 7.289 1.00 98.88 162 PHE A O 1
ATOM 1253 N N . ALA A 1 163 ? -8.495 -0.435 6.620 1.00 98.75 163 ALA A N 1
ATOM 1254 C CA . ALA A 1 163 ? -9.356 0.650 7.085 1.00 98.75 163 ALA A CA 1
ATOM 1255 C C . ALA A 1 163 ? -9.194 0.857 8.606 1.00 98.75 163 ALA A C 1
ATOM 1257 O O . ALA A 1 163 ? -9.539 -0.014 9.414 1.00 98.75 163 ALA A O 1
ATOM 1258 N N . GLY A 1 164 ? -8.642 2.012 8.978 1.00 98.69 164 GLY A N 1
ATOM 1259 C CA . GLY A 1 164 ? -8.150 2.349 10.313 1.00 98.69 164 GLY A CA 1
ATOM 1260 C C . GLY A 1 164 ? -6.640 2.631 10.393 1.00 98.69 164 GLY A C 1
ATOM 1261 O O . GLY A 1 164 ? -6.177 3.041 11.456 1.00 98.69 164 GLY A O 1
ATOM 1262 N N . SER A 1 165 ? -5.862 2.414 9.326 1.00 98.88 165 SER A N 1
ATOM 1263 C CA . SER A 1 165 ? -4.412 2.665 9.291 1.00 98.88 165 SER A CA 1
ATOM 1264 C C . SER A 1 165 ? -4.054 4.136 9.049 1.00 98.88 165 SER A C 1
ATOM 1266 O O . SER A 1 165 ? -3.027 4.604 9.546 1.00 98.88 165 SER A O 1
ATOM 1268 N N . TRP A 1 166 ? -4.911 4.880 8.345 1.00 98.81 166 TRP A N 1
ATOM 1269 C CA . TRP A 1 166 ? -4.802 6.323 8.133 1.00 98.81 166 TRP A CA 1
ATOM 1270 C C . TRP A 1 166 ? -6.179 6.971 8.260 1.00 98.81 166 TRP A C 1
ATOM 1272 O O . TRP A 1 166 ? -7.012 6.900 7.364 1.00 98.81 166 TRP A O 1
ATOM 1282 N N . THR A 1 167 ? -6.436 7.608 9.393 1.00 98.50 167 THR A N 1
ATOM 1283 C CA . THR A 1 167 ? -7.775 8.073 9.779 1.00 98.50 167 THR A CA 1
ATOM 1284 C C . THR A 1 167 ? -7.831 9.607 9.786 1.00 98.50 167 THR A C 1
ATOM 1286 O O . THR A 1 167 ? -6.820 10.254 9.494 1.00 98.50 167 THR A O 1
ATOM 1289 N N . PRO A 1 168 ? -8.970 10.246 10.118 1.00 98.06 168 PRO A N 1
ATOM 1290 C CA . PRO A 1 168 ? -9.004 11.693 10.351 1.00 98.06 168 PRO A CA 1
ATOM 1291 C C . PRO A 1 168 ? -8.031 12.163 11.447 1.00 98.06 168 PRO A C 1
ATOM 1293 O O . PRO A 1 168 ? -7.599 13.312 11.435 1.00 98.06 168 PRO A O 1
ATOM 1296 N N . GLU A 1 169 ? -7.647 11.271 12.364 1.00 97.62 169 GLU A N 1
ATOM 1297 C CA . GLU A 1 169 ? -6.623 11.505 13.389 1.00 97.62 169 GLU A CA 1
ATOM 1298 C C . GLU A 1 169 ? -5.181 11.392 12.850 1.00 97.62 169 GLU A C 1
ATOM 1300 O O . GLU A 1 169 ? -4.224 11.624 13.589 1.00 97.62 169 GLU A O 1
ATOM 1305 N N . GLY A 1 170 ? -5.011 11.044 11.572 1.00 98.38 170 GLY A N 1
ATOM 1306 C CA . GLY A 1 170 ? -3.730 10.958 10.879 1.00 98.38 170 GLY A CA 1
ATOM 1307 C C . GLY A 1 170 ? -3.216 9.531 10.675 1.00 98.38 170 GLY A C 1
ATOM 1308 O O . GLY A 1 170 ? -3.935 8.537 10.825 1.00 98.38 170 GLY A O 1
ATOM 1309 N N . ASN A 1 171 ? -1.938 9.444 10.304 1.00 98.81 171 ASN A N 1
ATOM 1310 C CA . ASN A 1 171 ? -1.251 8.198 9.979 1.00 98.81 171 ASN A CA 1
ATOM 1311 C C . ASN A 1 171 ? -0.950 7.372 11.245 1.00 98.81 171 ASN A C 1
ATOM 1313 O O . ASN A 1 171 ? 0.004 7.643 11.979 1.00 98.81 171 ASN A O 1
ATOM 1317 N N . GLN A 1 172 ? -1.730 6.315 11.479 1.00 98.88 172 GLN A N 1
ATOM 1318 C CA . GLN A 1 172 ? -1.567 5.435 12.640 1.00 98.88 172 GLN A CA 1
ATOM 1319 C C . GLN A 1 172 ? -0.326 4.535 12.522 1.00 98.88 172 GLN A C 1
ATOM 1321 O O . GLN A 1 172 ? 0.231 4.106 13.536 1.00 98.88 172 GLN A O 1
ATOM 1326 N N . MET A 1 173 ? 0.131 4.266 11.296 1.00 98.88 173 MET A N 1
ATOM 1327 C CA . MET A 1 173 ? 1.314 3.446 10.993 1.00 98.88 173 MET A CA 1
ATOM 1328 C C . MET A 1 173 ? 2.619 4.129 11.422 1.00 98.88 173 MET A C 1
ATOM 1330 O O . MET A 1 173 ? 3.634 3.458 11.611 1.00 98.88 173 MET A O 1
ATOM 1334 N N . ALA A 1 174 ? 2.588 5.454 11.594 1.00 98.81 174 ALA A N 1
ATOM 1335 C CA . ALA A 1 174 ? 3.719 6.275 12.014 1.00 98.81 174 ALA A CA 1
ATOM 1336 C C . ALA A 1 174 ? 3.816 6.477 13.538 1.00 98.81 174 ALA A C 1
ATOM 1338 O O . ALA A 1 174 ? 4.740 7.144 14.006 1.00 98.81 174 ALA A O 1
ATOM 1339 N N . ARG A 1 175 ? 2.887 5.926 14.334 1.00 98.81 175 ARG A N 1
ATOM 1340 C CA . ARG A 1 175 ? 2.927 6.070 15.799 1.00 98.81 175 ARG A CA 1
ATOM 1341 C C . ARG A 1 175 ? 4.150 5.372 16.402 1.00 98.81 175 ARG A C 1
ATOM 1343 O O . ARG A 1 175 ? 4.543 4.295 15.957 1.00 98.81 175 ARG A O 1
ATOM 1350 N N . ARG A 1 176 ? 4.727 5.977 17.445 1.00 98.69 176 ARG A N 1
ATOM 1351 C CA . ARG A 1 176 ? 5.981 5.536 18.091 1.00 98.69 176 ARG A CA 1
ATOM 1352 C C . ARG A 1 176 ? 5.867 5.377 19.611 1.00 98.69 176 ARG A C 1
ATOM 1354 O O . ARG A 1 176 ? 6.872 5.470 20.309 1.00 98.69 176 ARG A O 1
ATOM 1361 N N . ASP A 1 177 ? 4.659 5.168 20.130 1.00 98.62 177 ASP A N 1
ATOM 1362 C CA . ASP A 1 177 ? 4.444 4.938 21.561 1.00 98.62 177 ASP A CA 1
ATOM 1363 C C . ASP A 1 177 ? 4.683 3.458 21.901 1.00 98.62 177 ASP A C 1
ATOM 1365 O O . ASP A 1 177 ? 3.971 2.571 21.434 1.00 98.62 177 ASP A O 1
ATOM 1369 N N . ASN A 1 178 ? 5.717 3.185 22.695 1.00 98.44 178 ASN A N 1
ATOM 1370 C CA . ASN A 1 178 ? 6.121 1.838 23.094 1.00 98.44 178 ASN A CA 1
ATOM 1371 C C . ASN A 1 178 ? 5.611 1.434 24.487 1.00 98.44 178 ASN A C 1
ATOM 1373 O O . ASN A 1 178 ? 6.113 0.457 25.043 1.00 98.44 178 ASN A O 1
ATOM 1377 N N . ALA A 1 179 ? 4.638 2.153 25.052 1.00 98.62 179 ALA A N 1
ATOM 1378 C CA . ALA A 1 179 ? 4.053 1.800 26.335 1.00 98.62 179 ALA A CA 1
ATOM 1379 C C . ALA A 1 179 ? 3.463 0.378 26.323 1.00 98.62 179 ALA A C 1
ATOM 1381 O O . ALA A 1 179 ? 2.694 0.003 25.434 1.00 98.62 179 ALA A O 1
ATOM 1382 N N . ASP A 1 180 ? 3.781 -0.388 27.367 1.00 98.00 180 ASP A N 1
ATOM 1383 C CA . ASP A 1 180 ? 3.178 -1.686 27.677 1.00 98.00 180 ASP A CA 1
ATOM 1384 C C . ASP A 1 180 ? 2.676 -1.693 29.130 1.00 98.00 180 ASP A C 1
ATOM 1386 O O . ASP A 1 180 ? 3.351 -2.198 30.029 1.00 98.00 180 ASP A O 1
ATOM 1390 N N . PRO A 1 181 ? 1.488 -1.123 29.396 1.00 97.19 181 PRO A N 1
ATOM 1391 C CA . PRO A 1 181 ? 0.920 -1.093 30.744 1.00 97.19 181 PRO A CA 1
ATOM 1392 C C . PRO A 1 181 ? 0.635 -2.482 31.334 1.00 97.19 181 PRO A C 1
ATOM 1394 O O . PRO A 1 181 ? 0.489 -2.605 32.546 1.00 97.19 181 PRO A O 1
ATOM 1397 N N . SER A 1 182 ? 0.510 -3.510 30.486 1.00 95.50 182 SER A N 1
ATOM 1398 C CA . SER A 1 182 ? 0.179 -4.875 30.910 1.00 95.50 182 SER A CA 1
ATOM 1399 C C . SER A 1 182 ? 1.393 -5.701 31.332 1.00 95.50 182 SER A C 1
ATOM 1401 O O . SER A 1 182 ? 1.234 -6.661 32.077 1.00 95.50 182 SER A O 1
ATOM 1403 N N . GLY A 1 183 ? 2.588 -5.360 30.838 1.00 97.06 183 GLY A N 1
ATOM 1404 C CA . GLY A 1 183 ? 3.794 -6.180 30.975 1.00 97.06 183 GLY A CA 1
ATOM 1405 C C . GLY A 1 183 ? 3.836 -7.417 30.064 1.00 97.06 183 GLY A C 1
ATOM 1406 O O . GLY A 1 183 ? 4.773 -8.206 30.162 1.00 97.06 183 GLY A O 1
ATOM 1407 N N . LEU A 1 184 ? 2.845 -7.609 29.183 1.00 96.69 184 LEU A N 1
ATOM 1408 C CA . LEU A 1 184 ? 2.733 -8.766 28.280 1.00 96.69 184 LEU A CA 1
ATOM 1409 C C . LEU A 1 184 ? 3.405 -8.543 26.913 1.00 96.69 184 LEU A C 1
ATOM 1411 O O . LEU A 1 184 ? 3.245 -9.351 25.998 1.00 96.69 184 LEU A O 1
ATOM 1415 N N . GLY A 1 185 ? 4.117 -7.429 26.736 1.00 97.19 185 GLY A N 1
ATOM 1416 C CA . GLY A 1 185 ? 4.766 -7.045 25.484 1.00 97.19 185 GLY A CA 1
ATOM 1417 C C . GLY A 1 185 ? 3.806 -6.490 24.428 1.00 97.19 185 GLY A C 1
ATOM 1418 O O . GLY A 1 185 ? 4.117 -6.524 23.237 1.00 97.19 185 GLY A O 1
ATOM 1419 N N . ASN A 1 186 ? 2.627 -5.996 24.825 1.00 98.00 186 ASN A N 1
ATOM 1420 C CA . ASN A 1 186 ? 1.578 -5.586 23.891 1.00 98.00 186 ASN A CA 1
ATOM 1421 C C . ASN A 1 186 ? 1.510 -4.058 23.696 1.00 98.00 186 ASN A C 1
ATOM 1423 O O . ASN A 1 186 ? 0.709 -3.365 24.323 1.00 98.00 186 ASN A O 1
ATOM 1427 N N . THR A 1 187 ? 2.321 -3.529 22.777 1.00 98.44 187 THR A N 1
ATOM 1428 C CA . THR A 1 187 ? 2.499 -2.083 22.545 1.00 98.44 187 THR A CA 1
ATOM 1429 C C . THR A 1 187 ? 1.513 -1.502 21.521 1.00 98.44 187 THR A C 1
ATOM 1431 O O . THR A 1 187 ? 1.834 -1.234 20.361 1.00 98.44 187 THR A O 1
ATOM 1434 N N . LEU A 1 188 ? 0.263 -1.282 21.944 1.00 98.44 188 LEU A N 1
ATOM 1435 C CA . LEU A 1 188 ? -0.829 -0.817 21.066 1.00 98.44 188 LEU A CA 1
ATOM 1436 C C . LEU A 1 188 ? -0.595 0.556 20.414 1.00 98.44 188 LEU A C 1
ATOM 1438 O O . LEU A 1 188 ? -1.210 0.838 19.378 1.00 98.44 188 LEU A O 1
ATOM 1442 N N . GLY A 1 189 ? 0.259 1.387 21.017 1.00 98.56 189 GLY A N 1
ATOM 1443 C CA . GLY A 1 189 ? 0.643 2.712 20.534 1.00 98.56 189 GLY A CA 1
ATOM 1444 C C . GLY A 1 189 ? 1.771 2.712 19.495 1.00 98.56 189 GLY A C 1
ATOM 1445 O O . GLY A 1 189 ? 2.069 3.763 18.930 1.00 98.56 189 GLY A O 1
ATOM 1446 N N . TRP A 1 190 ? 2.384 1.559 19.203 1.00 98.81 190 TRP A N 1
ATOM 1447 C CA . TRP A 1 190 ? 3.468 1.463 18.227 1.00 98.81 190 TRP A CA 1
ATOM 1448 C C . TRP A 1 190 ? 2.925 0.990 16.888 1.00 98.81 190 TRP A C 1
ATOM 1450 O O . TRP A 1 190 ? 2.398 -0.126 16.799 1.00 98.81 190 TRP A O 1
ATOM 1460 N N . ALA A 1 191 ? 3.069 1.815 15.852 1.00 98.75 191 ALA A N 1
ATOM 1461 C CA . ALA A 1 191 ? 2.528 1.566 14.521 1.00 98.75 191 ALA A CA 1
ATOM 1462 C C . ALA A 1 191 ? 1.023 1.211 14.554 1.00 98.75 191 ALA A C 1
ATOM 1464 O O . ALA A 1 191 ? 0.288 1.588 15.478 1.00 98.75 191 ALA A O 1
ATOM 1465 N N . TRP A 1 192 ? 0.534 0.475 13.556 1.00 98.88 192 TRP A N 1
ATOM 1466 C CA . TRP A 1 192 ? -0.841 -0.021 13.529 1.00 98.88 192 TRP A CA 1
ATOM 1467 C C . TRP A 1 192 ? -0.897 -1.439 12.965 1.00 98.88 192 TRP A C 1
ATOM 1469 O O . TRP A 1 192 ? -0.281 -1.722 11.944 1.00 98.88 192 TRP A O 1
ATOM 1479 N N . ALA A 1 193 ? -1.621 -2.346 13.623 1.00 98.94 193 ALA A N 1
ATOM 1480 C CA . ALA A 1 193 ? -1.742 -3.734 13.172 1.00 98.94 193 ALA A CA 1
ATOM 1481 C C . ALA A 1 193 ? -3.111 -4.025 12.549 1.00 98.94 193 ALA A C 1
ATOM 1483 O O . ALA A 1 193 ? -4.136 -3.666 13.122 1.00 98.94 193 ALA A O 1
ATOM 1484 N N . TRP A 1 194 ? -3.166 -4.755 11.438 1.00 98.81 194 TRP A N 1
ATOM 1485 C CA . TRP A 1 194 ? -4.450 -5.235 10.915 1.00 98.81 194 TRP A CA 1
ATOM 1486 C C . TRP A 1 194 ? -4.847 -6.566 11.571 1.00 98.81 194 TRP A C 1
ATOM 1488 O O . TRP A 1 194 ? -3.970 -7.396 11.812 1.00 98.81 194 TRP A O 1
ATOM 1498 N N . PRO A 1 195 ? -6.139 -6.835 11.845 1.00 98.62 195 PRO A N 1
ATOM 1499 C CA . PRO A 1 195 ? -7.291 -5.944 11.693 1.00 98.62 195 PRO A CA 1
ATOM 1500 C C . PRO A 1 195 ? -7.545 -5.083 12.949 1.00 98.62 195 PRO A C 1
ATOM 1502 O O . PRO A 1 195 ? -7.471 -5.590 14.070 1.00 98.62 195 PRO A O 1
ATOM 1505 N N . LEU A 1 196 ? -7.915 -3.805 12.766 1.00 98.50 196 LEU A N 1
ATOM 1506 C CA . LEU A 1 196 ? -8.320 -2.859 13.832 1.00 98.50 196 LEU A CA 1
ATOM 1507 C C . LEU A 1 196 ? -7.402 -2.849 15.068 1.00 98.50 196 LEU A C 1
ATOM 1509 O O . LEU A 1 196 ? -7.857 -2.924 16.209 1.00 98.50 196 LEU A O 1
ATOM 1513 N N . ASN A 1 197 ? -6.093 -2.789 14.842 1.00 98.75 197 ASN A N 1
ATOM 1514 C CA . ASN A 1 197 ? -5.040 -2.776 15.860 1.00 98.75 197 ASN A CA 1
ATOM 1515 C C . ASN A 1 197 ? -5.000 -4.007 16.795 1.00 98.75 197 ASN A C 1
ATOM 1517 O O . ASN A 1 197 ? -4.316 -3.983 17.820 1.00 98.75 197 ASN A O 1
ATOM 1521 N N . ARG A 1 198 ? -5.685 -5.111 16.452 1.00 98.75 198 ARG A N 1
ATOM 1522 C CA . ARG A 1 198 ? -5.686 -6.360 17.236 1.00 98.75 198 ARG A CA 1
ATOM 1523 C C . ARG A 1 198 ? -4.355 -7.096 17.077 1.00 98.75 198 ARG A C 1
ATOM 1525 O O . ARG A 1 198 ? -4.094 -7.732 16.053 1.00 98.75 198 ARG A O 1
ATOM 1532 N N . ARG A 1 199 ? -3.517 -7.049 18.114 1.00 98.56 199 ARG A N 1
ATOM 1533 C CA . ARG A 1 199 ? -2.173 -7.657 18.115 1.00 98.56 199 ARG A CA 1
ATOM 1534 C C . ARG A 1 199 ? -2.212 -9.180 18.234 1.00 98.56 199 ARG A C 1
ATOM 1536 O O . ARG A 1 199 ? -1.483 -9.854 17.517 1.00 98.56 199 ARG A O 1
ATOM 1543 N N . ILE A 1 200 ? -3.147 -9.722 19.013 1.00 98.50 200 ILE A N 1
ATOM 1544 C CA . ILE A 1 200 ? -3.389 -11.165 19.152 1.00 98.50 200 ILE A CA 1
ATOM 1545 C C . ILE A 1 200 ? -4.748 -11.491 18.531 1.00 98.50 200 ILE A C 1
ATOM 1547 O O . ILE A 1 200 ? -5.776 -10.958 18.954 1.00 98.50 200 ILE A O 1
ATOM 1551 N N . LEU A 1 201 ? -4.757 -12.339 17.502 1.00 98.62 201 LEU A N 1
ATOM 1552 C CA . LEU A 1 201 ? -6.000 -12.821 16.899 1.00 98.62 201 LEU A CA 1
ATOM 1553 C C . LEU A 1 201 ? -6.664 -13.860 17.799 1.00 98.62 201 LEU A C 1
ATOM 1555 O O . LEU A 1 201 ? -6.002 -14.515 18.597 1.00 98.62 201 LEU A O 1
ATOM 1559 N N . TYR A 1 202 ? -7.980 -14.010 17.648 1.00 98.56 202 TYR A N 1
ATOM 1560 C CA . TYR A 1 202 ? -8.775 -14.994 18.392 1.00 98.56 202 TYR A CA 1
ATOM 1561 C C . TYR A 1 202 ? -8.708 -14.825 19.918 1.00 98.56 202 TYR A C 1
ATOM 1563 O O . TYR A 1 202 ? -9.000 -15.756 20.659 1.00 98.56 202 TYR A O 1
ATOM 1571 N N . ASN A 1 203 ? -8.383 -13.622 20.399 1.00 98.19 203 ASN A N 1
ATOM 1572 C CA . ASN A 1 203 ? -8.203 -13.338 21.822 1.00 98.19 203 ASN A CA 1
ATOM 1573 C C . ASN A 1 203 ? -9.463 -13.564 22.677 1.00 98.19 203 ASN A C 1
ATOM 1575 O O . ASN A 1 203 ? -9.331 -13.780 23.871 1.00 98.19 203 ASN A O 1
ATOM 1579 N N . ARG A 1 204 ? -10.675 -13.638 22.103 1.00 98.44 204 ARG A N 1
ATOM 1580 C CA . ARG A 1 204 ? -11.854 -14.121 22.846 1.00 98.44 204 ARG A CA 1
ATOM 1581 C C . ARG A 1 204 ? -11.629 -15.522 23.434 1.00 98.44 204 ARG A C 1
ATOM 1583 O O . ARG A 1 204 ? -12.188 -15.815 24.484 1.00 98.44 204 ARG A O 1
ATOM 1590 N N . ALA A 1 205 ? -10.816 -16.367 22.799 1.00 98.44 205 ALA A N 1
ATOM 1591 C CA . ALA A 1 205 ? -10.478 -17.701 23.290 1.00 98.44 205 ALA A CA 1
ATOM 1592 C C . ALA A 1 205 ? -9.486 -17.700 24.471 1.00 98.44 205 ALA A C 1
ATOM 1594 O O . ALA A 1 205 ? -9.236 -18.761 25.033 1.00 98.44 205 ALA A O 1
ATOM 1595 N N . SER A 1 206 ? -8.955 -16.543 24.893 1.00 98.00 206 SER A N 1
ATOM 1596 C CA . SER A 1 206 ? -8.139 -16.441 26.113 1.00 98.00 206 SER A CA 1
ATOM 1597 C C . SER A 1 206 ? -8.967 -16.498 27.406 1.00 98.00 206 SER A C 1
ATOM 1599 O O . SER A 1 206 ? -8.400 -16.423 28.494 1.00 98.00 206 SER A O 1
ATOM 1601 N N . ALA A 1 207 ? -10.293 -16.608 27.296 1.00 98.62 207 ALA A N 1
ATOM 1602 C CA . ALA A 1 207 ? -11.223 -16.673 28.414 1.00 98.62 207 ALA A CA 1
ATOM 1603 C C . ALA A 1 207 ? -12.302 -17.746 28.202 1.00 98.62 207 ALA A C 1
ATOM 1605 O O . ALA A 1 207 ? -12.643 -18.095 27.065 1.00 98.62 207 ALA A O 1
ATOM 1606 N N . ASP A 1 208 ? -12.887 -18.217 29.301 1.00 97.94 208 ASP A N 1
ATOM 1607 C CA . ASP A 1 208 ? -14.001 -19.165 29.324 1.00 97.94 208 ASP A CA 1
ATOM 1608 C C . ASP A 1 208 ? -15.319 -18.547 28.776 1.00 97.94 208 ASP A C 1
ATOM 1610 O O . ASP A 1 208 ? -15.366 -17.363 28.401 1.00 97.94 208 ASP A O 1
ATOM 1614 N N . PRO A 1 209 ? -16.422 -19.313 28.653 1.00 98.25 209 PRO A N 1
ATOM 1615 C CA . PRO A 1 209 ? -17.710 -18.775 28.206 1.00 98.25 209 PRO A CA 1
ATOM 1616 C C . PRO A 1 209 ? -18.288 -17.674 29.111 1.00 98.25 209 PRO A C 1
ATOM 1618 O O . PRO A 1 209 ? -19.029 -16.826 28.616 1.00 98.25 209 PRO A O 1
ATOM 1621 N N . GLN A 1 210 ? -17.930 -17.656 30.396 1.00 98.00 210 GLN A N 1
ATOM 1622 C CA . GLN A 1 210 ? -18.338 -16.648 31.379 1.00 98.00 210 GLN A CA 1
ATOM 1623 C C . GLN A 1 210 ? -17.458 -15.385 31.335 1.00 98.00 210 GLN A C 1
ATOM 1625 O O . GLN A 1 210 ? -17.824 -14.370 31.923 1.00 98.00 210 GLN A O 1
ATOM 1630 N N . GLY A 1 211 ? -16.344 -15.417 30.597 1.00 97.88 211 GLY A N 1
ATOM 1631 C CA . GLY A 1 211 ? -15.414 -14.303 30.440 1.00 97.88 211 GLY A CA 1
ATOM 1632 C C . GLY A 1 211 ? -14.257 -14.301 31.441 1.00 97.88 211 GLY A C 1
ATOM 1633 O O . GLY A 1 211 ? -13.519 -13.319 31.483 1.00 97.88 211 GLY A O 1
ATOM 1634 N N . ASN A 1 212 ? -14.061 -15.372 32.215 1.00 98.06 212 ASN A N 1
ATOM 1635 C CA . ASN A 1 212 ? -12.910 -15.483 33.109 1.00 98.06 212 ASN A CA 1
ATOM 1636 C C . ASN A 1 212 ? -11.658 -15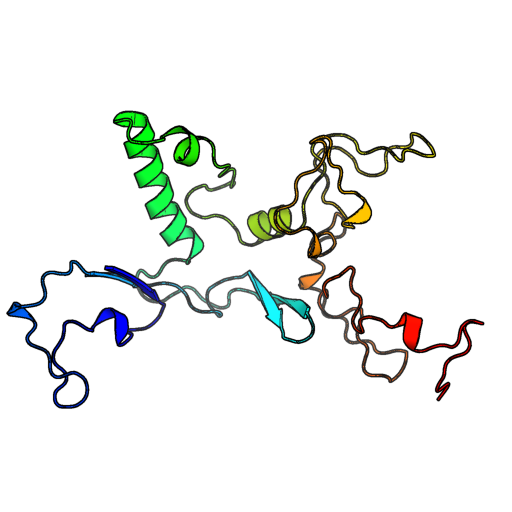.874 32.305 1.00 98.06 212 ASN A C 1
ATOM 1638 O O . ASN A 1 212 ? -11.732 -16.819 31.513 1.00 98.06 212 ASN A O 1
ATOM 1642 N N . PRO A 1 213 ? -10.510 -15.194 32.485 1.00 98.12 213 PRO A N 1
ATOM 1643 C CA . PRO A 1 213 ? -9.261 -15.582 31.834 1.00 98.12 213 PRO A CA 1
ATOM 1644 C C . PRO A 1 213 ? -8.854 -17.012 32.199 1.00 98.12 213 PRO A C 1
ATOM 1646 O O . PRO A 1 213 ? -8.941 -17.395 33.365 1.00 98.12 213 PRO A O 1
ATOM 1649 N N . TRP A 1 214 ? -8.370 -17.781 31.220 1.00 97.94 214 TRP A N 1
ATOM 1650 C CA . TRP A 1 214 ? -7.824 -19.118 31.491 1.00 97.94 214 TRP A CA 1
ATOM 1651 C C . TRP A 1 214 ? -6.565 -19.063 32.353 1.00 97.94 214 TRP A C 1
ATOM 1653 O O . TRP A 1 214 ? -6.387 -19.907 33.228 1.00 97.94 214 TRP A O 1
ATOM 1663 N N . ASP A 1 215 ? -5.729 -18.053 32.116 1.00 97.00 215 ASP A N 1
ATOM 1664 C CA . ASP A 1 215 ? -4.568 -17.736 32.937 1.00 97.00 215 ASP A CA 1
ATOM 1665 C C . ASP A 1 215 ? -4.629 -16.256 33.356 1.00 97.00 215 ASP A C 1
ATOM 1667 O O . ASP A 1 215 ? -4.461 -15.372 32.510 1.00 97.00 215 ASP A O 1
ATOM 1671 N N . PRO A 1 216 ? -4.975 -15.955 34.623 1.00 90.56 216 PRO A N 1
ATOM 1672 C CA . PRO A 1 216 ? -5.081 -14.579 35.102 1.00 90.56 216 PRO A CA 1
ATOM 1673 C C . PRO A 1 216 ? -3.748 -13.880 35.416 1.00 90.56 216 PRO A C 1
ATOM 1675 O O . PRO A 1 216 ? -3.802 -12.698 35.764 1.00 90.56 216 PRO A O 1
ATOM 1678 N N . LYS A 1 217 ? -2.601 -14.579 35.408 1.00 80.94 217 LYS A N 1
ATOM 1679 C CA . LYS A 1 217 ? -1.311 -14.041 35.879 1.00 80.94 217 LYS A CA 1
ATOM 1680 C C . LYS A 1 217 ? -0.192 -14.153 34.856 1.00 80.94 217 LYS A C 1
ATOM 1682 O O . LYS A 1 217 ? -0.056 -15.221 34.238 1.00 80.94 217 LYS A O 1
#

Sequence (217 aa):
LVTIDPLNTETSNFWQNHGELNEVDSSKIQTEVFRLPSTCFAEENGSIVNSGRWLQWHWKGADAPGIALTDGEILSGIFLRLRKMYAEQGGANPDQVLNMTWNYAIPHEPSSEEVAMESNGKALADITDPATGAVIVKKGQQLSSFAQLRDDGTTSCGCWIFAGSWTPEGNQMARRDNADPSGLGNTLGWAWAWPLNRRILYNRASADPQGNPWDPK

Mean predicted aligned error: 3.27 Å

pLDDT: mean 97.86, std 1.78, range [80.94, 98.94]

Solvent-accessible surface area (backbone atoms only — not comparable to full-atom values): 12592 Å² total; per-residue (Å²): 89,79,44,77,37,63,64,92,50,67,81,80,44,66,58,49,59,56,54,94,83,33,80,51,65,45,91,77,56,84,76,62,74,47,80,45,51,25,43,55,84,53,40,38,51,44,70,50,69,48,98,74,36,33,33,37,51,52,64,52,76,49,83,49,70,92,83,34,41,49,68,53,28,53,52,27,55,53,48,54,52,52,41,50,48,32,73,75,71,48,66,87,73,42,64,67,63,66,66,55,87,72,88,42,99,43,62,56,52,53,51,50,65,59,54,46,41,42,26,12,7,30,26,70,32,69,38,57,39,92,90,76,66,46,76,76,43,54,53,73,38,44,28,67,36,50,87,74,60,53,94,83,68,44,35,51,54,72,33,60,62,39,12,40,38,29,27,86,93,39,63,33,21,65,35,80,39,74,62,42,94,82,74,78,78,63,37,74,46,42,22,29,23,49,57,79,54,43,76,64,78,74,56,76,72,53,26,50,98,89,63,51,54,77,71,87,122

Secondary structure (DSSP, 8-state):
-EEEESS--TGGGTTS-BTBTS---GGG-----EEEEBP-TTSS-EEEE-TT-EEEEE---SPPSTT-B-HHHHHHHHHHHHHHHHHHH--SSHHHHHSS----SSTTS--HHHHHHHHH-EESSPEEPTTT--EEE-TTPBPS-GGG--SSSSEE-S-GGGTTSEETTEEGGG-B----TTSSS--TTBSEETTTT-SSTTGGGGB-TTS-BS---

Organism: Escherichia coli (NCBI:txid562)

Foldseek 3Di:
DEAEEQDDDCVQCLLDDDDPVRHHDNVPDPDDYHYAHADDPQQAWAWDQDPLQFTATDHHDHHRPDPHYHPQLVVLVVLVVVLVCCVVPNDPPNCVSPVPDQPAPPSNHRHNQNVLQQQLKAFCAQQADPVPRDGPHHHPFQALALVSDDPPPRMGHNHSQSNNCAGPVGHQNHFDQQDDPPPPSQRLRHGAGTRVSDSDPPCCVCADPVRHGPDPD

Radius of gyration: 23.42 Å; Cα contacts (8 Å, |Δi|>4): 340; chains: 1; bounding box: 61×37×67 Å